Protein AF-A0A7Y0X9Z2-F1 (afdb_monomer)

pLDDT: mean 79.71, std 8.4, range [39.31, 91.44]

Organism: Vibrio parahaemolyticus (NCBI:txid670)

Foldseek 3Di:
DVVQVVVLVVCVVPDVVVVVLVVQCVDPVRNQAWEWEQELVRDIDTPGARDPPPDPDHHYDYHYDHVDDDDPVVVVVVVVVVVVVVVLVVLLVLLVVLVVLLVVLVVCLVVLVVCCVVVVNPSVVLNVLSVQLSVLSVVSNVVSVVLNVCCVPPVPVSVVQVVDPVNVVSNVVSVVSNVVSVVVD

Nearest PDB structures (foldseek):
  6h2f-assembly1_J  TM=5.489E-01  e=8.059E+00  Aeromonas hydrophila subsp. hydrophila AL09-71

Secondary structure (DSSP, 8-state):
-HHHHHHHHHHHHHS-HHHHHHHHHTSTTTTT-EEEEE-TT--EEEEE----SS-SS--EEEEE--SS---HHHHHHHHHHHHHHHHHHHHHHHHHHHHHHHHHHHHHHHHHHHHTTTTTTTTHHHHHHHHHHHHHHHHHHHHHHHHHHHTTT-HHHHHHHHH-HHHHHHHHHHHHHHHHHHHT-

Structure (mmCIF, N/CA/C/O backbone):
data_AF-A0A7Y0X9Z2-F1
#
_entry.id   AF-A0A7Y0X9Z2-F1
#
loop_
_atom_site.group_PDB
_atom_site.id
_atom_site.type_symbol
_atom_site.label_atom_id
_atom_site.label_alt_id
_atom_site.label_comp_id
_atom_site.label_asym_id
_atom_site.label_entity_id
_atom_site.label_seq_id
_atom_site.pdbx_PDB_ins_code
_atom_site.Cartn_x
_atom_site.Cartn_y
_atom_site.Cartn_z
_atom_site.occupancy
_atom_site.B_iso_or_equiv
_atom_site.auth_seq_id
_atom_site.auth_comp_id
_atom_site.auth_asym_id
_atom_site.auth_atom_id
_atom_site.pdbx_PDB_model_num
ATOM 1 N N . SER A 1 1 ? -1.759 -10.445 30.634 1.00 70.38 1 SER A N 1
ATOM 2 C CA . SER A 1 1 ? -1.448 -9.366 31.598 1.00 70.38 1 SER A CA 1
ATOM 3 C C . SER A 1 1 ? -2.719 -8.916 32.315 1.00 70.38 1 SER A C 1
ATOM 5 O O . SER A 1 1 ? -3.789 -9.003 31.724 1.00 70.38 1 SER A O 1
ATOM 7 N N . ILE A 1 2 ? -2.638 -8.438 33.566 1.00 78.81 2 ILE A N 1
ATOM 8 C CA . ILE A 1 2 ? -3.807 -7.942 34.333 1.00 78.81 2 ILE A CA 1
ATOM 9 C C . ILE A 1 2 ? -4.547 -6.836 33.559 1.00 78.81 2 ILE A C 1
ATOM 11 O O . ILE A 1 2 ? -5.774 -6.847 33.484 1.00 78.81 2 ILE A O 1
ATOM 15 N N . LYS A 1 3 ? -3.798 -5.951 32.888 1.00 79.00 3 LYS A N 1
ATOM 16 C CA . LYS A 1 3 ? -4.352 -4.880 32.044 1.00 79.00 3 LYS A CA 1
ATOM 17 C C . LYS A 1 3 ? -5.227 -5.406 30.902 1.00 79.00 3 LYS A C 1
ATOM 19 O O . LYS A 1 3 ? -6.283 -4.848 30.633 1.00 79.00 3 LYS A O 1
ATOM 24 N N . GLU A 1 4 ? -4.828 -6.504 30.261 1.00 79.38 4 GLU A N 1
ATOM 25 C CA . GLU A 1 4 ? -5.600 -7.106 29.165 1.00 79.38 4 GLU A CA 1
ATOM 26 C C . GLU A 1 4 ? -6.910 -7.721 29.663 1.00 79.38 4 GLU A C 1
ATOM 28 O O . GLU A 1 4 ? -7.930 -7.615 28.988 1.00 79.38 4 GLU A O 1
ATOM 33 N N . GLN A 1 5 ? -6.904 -8.336 30.852 1.00 81.88 5 GLN A N 1
ATOM 34 C CA . GLN A 1 5 ? -8.123 -8.883 31.454 1.00 81.88 5 GLN A CA 1
ATOM 35 C C . GLN A 1 5 ? -9.098 -7.772 31.854 1.00 81.88 5 GLN A C 1
ATOM 37 O O . GLN A 1 5 ? -10.286 -7.872 31.564 1.00 81.88 5 GLN A O 1
ATOM 42 N N . GLN A 1 6 ? -8.599 -6.683 32.446 1.00 84.56 6 GLN A N 1
ATOM 43 C CA . GLN A 1 6 ? -9.418 -5.514 32.781 1.00 84.56 6 GLN A CA 1
ATOM 44 C C . GLN A 1 6 ? -10.013 -4.856 31.530 1.00 84.56 6 GLN A C 1
ATOM 46 O O . GLN A 1 6 ? -11.205 -4.546 31.501 1.00 84.56 6 GLN A O 1
ATOM 51 N N . LEU A 1 7 ? -9.207 -4.694 30.477 1.00 84.12 7 LEU A N 1
ATOM 52 C CA . LEU A 1 7 ? -9.658 -4.138 29.204 1.00 84.12 7 LEU A CA 1
ATOM 53 C C . LEU A 1 7 ? -10.714 -5.032 28.541 1.00 84.12 7 LEU A C 1
ATOM 55 O O . LEU A 1 7 ? -11.733 -4.534 28.066 1.00 84.12 7 LEU A O 1
ATOM 59 N N . ARG A 1 8 ? -10.509 -6.353 28.553 1.00 83.62 8 ARG A N 1
ATOM 60 C CA . ARG A 1 8 ? -11.477 -7.315 28.022 1.00 83.62 8 ARG A CA 1
ATOM 61 C C . ARG A 1 8 ? -12.810 -7.251 28.766 1.00 83.62 8 ARG A C 1
ATOM 63 O O . ARG A 1 8 ? -13.843 -7.144 28.111 1.00 83.62 8 ARG A O 1
ATOM 70 N N . SER A 1 9 ? -12.791 -7.230 30.099 1.00 84.38 9 SER A N 1
ATOM 71 C CA . SER A 1 9 ? -14.010 -7.091 30.905 1.00 84.38 9 SER A CA 1
ATOM 72 C C . SER A 1 9 ? -14.746 -5.778 30.621 1.00 84.38 9 SER A C 1
ATOM 74 O O . SER A 1 9 ? -15.964 -5.791 30.461 1.00 84.38 9 SER A O 1
ATOM 76 N N . ARG A 1 10 ? -14.026 -4.652 30.477 1.00 86.25 10 ARG A N 1
ATOM 77 C CA . ARG A 1 10 ? -14.627 -3.360 30.088 1.00 86.25 10 ARG A CA 1
ATOM 78 C C . ARG A 1 10 ? -15.365 -3.473 28.752 1.00 86.25 10 ARG A C 1
ATOM 80 O O . ARG A 1 10 ? -16.485 -2.978 28.616 1.00 86.25 10 ARG A O 1
ATOM 87 N N . ILE A 1 11 ? -14.741 -4.106 27.761 1.00 85.44 11 ILE A N 1
ATOM 88 C CA . ILE A 1 11 ? -15.316 -4.249 26.419 1.00 85.44 11 ILE A CA 1
ATOM 89 C C . ILE A 1 11 ? -16.539 -5.161 26.452 1.00 85.44 11 ILE A C 1
ATOM 91 O O . ILE A 1 11 ? -17.557 -4.801 25.877 1.00 85.44 11 ILE A O 1
ATOM 95 N N . GLU A 1 12 ? -16.474 -6.294 27.150 1.00 84.38 12 GLU A N 1
ATOM 96 C CA . GLU A 1 12 ? -17.601 -7.228 27.288 1.00 84.38 12 GLU A CA 1
ATOM 97 C C . GLU A 1 12 ? -18.820 -6.590 27.979 1.00 84.38 12 GLU A C 1
ATOM 99 O O . GLU A 1 12 ? -19.955 -6.953 27.676 1.00 84.38 12 GLU A O 1
ATOM 104 N N . GLN A 1 13 ? -18.599 -5.609 28.861 1.00 83.69 13 GLN A N 1
ATOM 105 C CA . GLN A 1 13 ? -19.661 -4.840 29.520 1.00 83.69 13 GLN A CA 1
ATOM 106 C C . GLN A 1 13 ? -20.230 -3.711 28.652 1.00 83.69 13 GLN A C 1
ATOM 108 O O . GLN A 1 13 ? -21.410 -3.388 28.758 1.00 83.69 13 GLN A O 1
ATOM 113 N N . THR A 1 14 ? -19.400 -3.097 27.807 1.00 80.94 14 THR A N 1
ATOM 114 C CA . THR A 1 14 ? -19.789 -1.928 26.998 1.00 80.94 14 THR A CA 1
ATOM 115 C C . THR A 1 14 ? -20.355 -2.333 25.636 1.00 80.94 14 THR A C 1
ATOM 117 O O . THR A 1 14 ? -21.222 -1.661 25.084 1.00 80.94 14 THR A O 1
ATOM 120 N N . VAL A 1 15 ? -19.858 -3.435 25.073 1.00 81.81 15 VAL A N 1
ATOM 121 C CA . VAL A 1 15 ? -20.153 -3.892 23.716 1.00 81.81 15 VAL A CA 1
ATOM 122 C C . VAL A 1 15 ? -20.641 -5.332 23.767 1.00 81.81 15 VAL A C 1
ATOM 124 O O . VAL A 1 15 ? -19.972 -6.225 24.284 1.00 81.81 15 VAL A O 1
ATOM 127 N N . ASN A 1 16 ? -21.787 -5.594 23.141 1.00 86.06 16 ASN A N 1
ATOM 128 C CA . ASN A 1 16 ? -22.287 -6.953 22.993 1.00 86.06 16 ASN A CA 1
ATOM 129 C C . ASN A 1 16 ? -21.446 -7.717 21.956 1.00 86.06 16 ASN A C 1
ATOM 131 O O . ASN A 1 16 ? -21.753 -7.726 20.761 1.00 86.06 16 ASN A O 1
ATOM 135 N N . LEU A 1 17 ? -20.378 -8.376 22.420 1.00 85.75 17 LEU A N 1
ATOM 136 C CA . LEU A 1 17 ? -19.466 -9.136 21.560 1.00 85.75 17 LEU A CA 1
ATOM 137 C C . LEU A 1 17 ? -20.182 -10.228 20.758 1.00 85.75 17 LEU A C 1
ATOM 139 O O . LEU A 1 17 ? -19.821 -10.476 19.611 1.00 85.75 17 LEU A O 1
ATOM 143 N N . LYS A 1 18 ? -21.231 -10.851 21.313 1.00 87.19 18 LYS A N 1
ATOM 144 C CA . LYS A 1 18 ? -22.011 -11.869 20.592 1.00 87.19 18 LYS A CA 1
ATOM 145 C C . LYS A 1 18 ? -22.713 -11.267 19.379 1.00 87.19 18 LYS A C 1
ATOM 147 O O . LYS A 1 18 ? -22.671 -11.845 18.296 1.00 87.19 18 LYS A O 1
ATOM 152 N N . GLN A 1 19 ? -23.336 -10.103 19.547 1.00 88.56 19 GLN A N 1
ATOM 153 C CA . GLN A 1 19 ? -23.986 -9.395 18.448 1.00 88.56 19 GLN A CA 1
ATOM 154 C C . GLN A 1 19 ? -22.963 -8.887 17.428 1.00 88.56 19 GLN A C 1
ATOM 156 O O . GLN A 1 19 ? -23.182 -9.039 16.229 1.00 88.56 19 GLN A O 1
ATOM 161 N N . LEU A 1 20 ? -21.826 -8.361 17.889 1.00 86.50 20 LEU A N 1
ATOM 162 C CA . LEU A 1 20 ? -20.730 -7.929 17.023 1.00 86.50 20 LEU A CA 1
ATOM 163 C C . LEU A 1 20 ? -20.225 -9.081 16.141 1.00 86.50 20 LEU A C 1
ATOM 165 O O . LEU A 1 20 ? -20.163 -8.944 14.922 1.00 86.50 20 LEU A O 1
ATOM 169 N N . PHE A 1 21 ? -19.928 -10.237 16.738 1.00 89.38 21 PHE A N 1
ATOM 170 C CA . PHE A 1 21 ? -19.475 -11.414 15.997 1.00 89.38 21 PHE A CA 1
ATOM 171 C C . PHE A 1 21 ? -20.552 -11.952 15.060 1.00 89.38 21 PHE A C 1
ATOM 173 O O . PHE A 1 21 ? -20.231 -12.327 13.941 1.00 89.38 21 PHE A O 1
ATOM 180 N N . LYS A 1 22 ? -21.830 -11.900 15.451 1.00 89.38 22 LYS A N 1
ATOM 181 C CA . LYS A 1 22 ? -22.942 -12.267 14.567 1.00 89.38 22 LYS A CA 1
ATOM 182 C C . LYS A 1 22 ? -23.018 -11.368 13.330 1.00 89.38 22 LYS A C 1
ATOM 184 O O . LYS A 1 22 ? -23.248 -11.864 12.234 1.00 89.38 22 LYS A O 1
ATOM 189 N N . VAL A 1 23 ? -22.812 -10.058 13.482 1.00 87.81 23 VAL A N 1
ATOM 190 C CA . VAL A 1 23 ? -22.792 -9.115 12.349 1.00 87.81 23 VAL A CA 1
ATOM 191 C C . VAL A 1 23 ? -21.568 -9.346 11.458 1.00 87.81 23 VAL A C 1
ATOM 193 O O . VAL A 1 23 ? -21.685 -9.275 10.235 1.00 87.81 23 VAL A O 1
ATOM 196 N N . ILE A 1 24 ? -20.413 -9.662 12.042 1.00 86.25 24 ILE A N 1
ATOM 197 C CA . ILE A 1 24 ? -19.200 -10.022 11.293 1.00 86.25 24 ILE A CA 1
ATOM 198 C C . ILE A 1 24 ? -19.409 -11.327 10.511 1.00 86.25 24 ILE A C 1
ATOM 200 O O . ILE A 1 24 ? -19.117 -11.380 9.320 1.00 86.25 24 ILE A O 1
ATOM 204 N N . ASP A 1 25 ? -19.981 -12.350 11.143 1.00 87.50 25 ASP A N 1
ATOM 205 C CA . ASP A 1 25 ? -20.205 -13.659 10.524 1.00 87.50 25 ASP A CA 1
ATOM 206 C C . ASP A 1 25 ? -21.392 -13.666 9.546 1.00 87.50 25 ASP A C 1
ATOM 208 O O . ASP A 1 25 ? -21.498 -14.562 8.713 1.00 87.50 25 ASP A O 1
ATOM 212 N N . SER A 1 26 ? -22.267 -12.652 9.592 1.00 87.81 26 SER A N 1
ATOM 213 C CA . SER A 1 26 ? -23.378 -12.512 8.636 1.00 87.81 26 SER A CA 1
ATOM 214 C C . SER A 1 26 ? -22.925 -12.222 7.203 1.00 87.81 26 SER A C 1
ATOM 216 O O . SER A 1 26 ? -23.696 -12.415 6.265 1.00 87.81 26 SER A O 1
ATOM 218 N N . ARG A 1 27 ? -21.682 -11.760 7.021 1.00 85.25 27 ARG A N 1
ATOM 219 C CA . ARG A 1 27 ? -21.108 -11.466 5.708 1.00 85.25 27 ARG A CA 1
ATOM 220 C C . ARG A 1 27 ? -20.146 -12.587 5.299 1.00 85.25 27 ARG A C 1
ATOM 222 O O . ARG A 1 27 ? -19.216 -12.869 6.056 1.00 85.25 27 ARG A O 1
ATOM 229 N N . PRO A 1 28 ? -20.289 -13.174 4.096 1.00 80.75 28 PRO A N 1
ATOM 230 C CA . PRO A 1 28 ? -19.400 -14.240 3.625 1.00 80.75 28 PRO A CA 1
ATOM 231 C C . PRO A 1 28 ? -17.920 -13.837 3.623 1.00 80.75 28 PRO A C 1
ATOM 233 O O . PRO A 1 28 ? -17.054 -14.646 3.937 1.00 80.75 28 PRO A O 1
ATOM 236 N N . GLU A 1 29 ? -17.634 -12.569 3.319 1.00 81.69 29 GLU A N 1
ATOM 237 C CA . GLU A 1 29 ? -16.274 -12.030 3.203 1.00 81.69 29 GLU A CA 1
ATOM 238 C C . GLU A 1 29 ? -15.544 -11.895 4.544 1.00 81.69 29 GLU A C 1
ATOM 240 O O . GLU A 1 29 ? -14.314 -11.931 4.580 1.00 81.69 29 GLU A O 1
ATOM 245 N N . THR A 1 30 ? -16.290 -11.751 5.643 1.00 83.25 30 THR A N 1
ATOM 246 C CA . THR A 1 30 ? -15.746 -11.545 6.994 1.00 83.25 30 THR A CA 1
ATOM 247 C C . THR A 1 30 ? -16.061 -12.686 7.957 1.00 83.25 30 THR A C 1
ATOM 249 O O . THR A 1 30 ? -15.666 -12.638 9.122 1.00 83.25 30 THR A O 1
ATOM 252 N N . SER A 1 31 ? -16.740 -13.726 7.477 1.00 85.38 31 SER A N 1
ATOM 253 C CA . SER A 1 31 ? -17.087 -14.903 8.266 1.00 85.38 31 SER A CA 1
ATOM 254 C C . SER A 1 31 ? -15.843 -15.623 8.778 1.00 85.38 31 SER A C 1
ATOM 256 O O . SER A 1 31 ? -14.912 -15.920 8.026 1.00 85.38 31 SER A O 1
ATOM 258 N N . GLY A 1 32 ? -15.813 -15.876 10.088 1.00 83.69 32 GLY A N 1
ATOM 259 C CA . GLY A 1 32 ? -14.679 -16.522 10.747 1.00 83.69 32 GLY A CA 1
ATOM 260 C C . GLY A 1 32 ? -13.474 -15.607 10.977 1.00 83.69 32 GLY A C 1
ATOM 261 O O . GLY A 1 32 ? -12.445 -16.085 11.455 1.00 83.69 32 GLY A O 1
ATOM 262 N N . ALA A 1 33 ? -13.577 -14.303 10.696 1.00 88.69 33 ALA A N 1
ATOM 263 C CA . ALA A 1 33 ? -12.474 -13.377 10.912 1.00 88.69 33 ALA A CA 1
ATOM 264 C C . ALA A 1 33 ? -12.015 -13.328 12.375 1.00 88.69 33 ALA A C 1
ATOM 266 O O . ALA A 1 33 ? -12.813 -13.330 13.318 1.00 88.69 33 ALA A O 1
ATOM 267 N N . GLY A 1 34 ? -10.697 -13.245 12.556 1.00 89.88 34 GLY A N 1
ATOM 268 C CA . GLY A 1 34 ? -10.121 -12.826 13.822 1.00 89.88 34 GLY A CA 1
ATOM 269 C C . GLY A 1 34 ? -10.543 -11.391 14.117 1.00 89.88 34 GLY A C 1
ATOM 270 O O . GLY A 1 34 ? -10.703 -10.582 13.207 1.00 89.88 34 GLY A O 1
ATOM 271 N N . VAL A 1 35 ? -10.734 -11.059 15.385 1.00 90.88 35 VAL A N 1
ATOM 272 C CA . VAL A 1 35 ? -11.084 -9.703 15.807 1.00 90.88 35 VAL A CA 1
ATOM 273 C C . VAL A 1 35 ? -10.031 -9.231 16.789 1.00 90.88 35 VAL A C 1
ATOM 275 O O . VAL A 1 35 ? -9.822 -9.847 17.838 1.00 90.88 35 VAL A O 1
ATOM 278 N N . ILE A 1 36 ? -9.357 -8.146 16.428 1.00 91.44 36 ILE A N 1
ATOM 279 C CA . ILE A 1 36 ? -8.306 -7.508 17.213 1.00 91.44 36 ILE A CA 1
ATOM 280 C C . ILE A 1 36 ? -8.822 -6.139 17.637 1.00 91.44 36 ILE A C 1
ATOM 282 O O . ILE A 1 36 ? -9.346 -5.391 16.816 1.00 91.44 36 ILE A O 1
ATOM 286 N N . TYR A 1 37 ? -8.675 -5.817 18.916 1.00 88.44 37 TYR A N 1
ATOM 287 C CA . TYR A 1 37 ? -9.026 -4.523 19.477 1.00 88.44 37 TYR A CA 1
ATOM 288 C C . TYR A 1 37 ? -7.763 -3.783 19.903 1.00 88.44 37 TYR A C 1
ATOM 290 O O . TYR A 1 37 ? -6.906 -4.352 20.578 1.00 88.44 37 TYR A O 1
ATOM 298 N N . ILE A 1 38 ? -7.663 -2.519 19.507 1.00 88.19 38 ILE A N 1
ATOM 299 C CA . ILE A 1 38 ? -6.595 -1.602 19.892 1.00 88.19 38 ILE A CA 1
ATOM 300 C C . ILE A 1 38 ? -7.244 -0.497 20.718 1.00 88.19 38 ILE A C 1
ATOM 302 O O . ILE A 1 38 ? -7.987 0.330 20.182 1.00 88.19 38 ILE A O 1
ATOM 306 N N . ALA A 1 39 ? -6.976 -0.504 22.019 1.00 83.62 39 ALA A N 1
ATOM 307 C CA . ALA A 1 39 ? -7.456 0.521 22.934 1.00 83.62 39 ALA A CA 1
ATOM 308 C C . ALA A 1 39 ? -6.777 1.874 22.676 1.00 83.62 39 ALA A C 1
ATOM 310 O O . ALA A 1 39 ? -5.732 1.956 22.025 1.00 83.62 39 ALA A O 1
ATOM 311 N N . GLY A 1 40 ? -7.367 2.949 23.204 1.00 77.62 40 GLY A N 1
ATOM 312 C CA . GLY A 1 40 ? -6.834 4.309 23.046 1.00 77.62 40 GLY A CA 1
ATOM 313 C C . GLY A 1 40 ? -5.426 4.499 23.632 1.00 77.62 40 GLY A C 1
ATOM 314 O O . GLY A 1 40 ? -4.680 5.356 23.173 1.00 77.62 40 GLY A O 1
ATOM 315 N N . ASP A 1 41 ? -5.026 3.659 24.588 1.00 78.31 41 ASP A N 1
ATOM 316 C CA . ASP A 1 41 ? -3.670 3.596 25.152 1.00 78.31 41 ASP A CA 1
ATOM 317 C C . ASP A 1 41 ? -2.707 2.720 24.322 1.00 78.31 41 ASP A C 1
ATOM 319 O O . ASP A 1 41 ? -1.597 2.426 24.757 1.00 78.31 41 ASP A O 1
ATOM 323 N N . SER A 1 42 ? -3.120 2.308 23.119 1.00 77.75 42 SER A N 1
ATOM 324 C CA . SER A 1 42 ? -2.411 1.382 22.227 1.00 77.75 42 SER A CA 1
ATOM 325 C C . SER A 1 42 ? -2.240 -0.039 22.774 1.00 77.75 42 SER A C 1
ATOM 327 O O . SER A 1 42 ? -1.468 -0.818 22.214 1.00 77.75 42 SER A O 1
ATOM 329 N N . THR A 1 43 ? -2.982 -0.427 23.817 1.00 84.06 43 THR A N 1
ATOM 330 C CA . THR A 1 43 ? -3.032 -1.827 24.252 1.00 84.06 43 THR A CA 1
ATOM 331 C C . THR A 1 43 ? -3.769 -2.665 23.204 1.00 84.06 43 THR A C 1
ATOM 333 O O . THR A 1 43 ? -4.925 -2.397 22.871 1.00 84.06 43 THR A O 1
ATOM 336 N N . ILE A 1 44 ? -3.098 -3.694 22.683 1.00 85.62 44 ILE A N 1
ATOM 337 C CA . ILE A 1 44 ? -3.629 -4.598 21.656 1.00 85.62 44 ILE A CA 1
ATOM 338 C C . ILE A 1 44 ? -4.115 -5.879 22.326 1.00 85.62 44 ILE A C 1
ATOM 340 O O . ILE A 1 44 ? -3.347 -6.542 23.016 1.00 85.62 44 ILE A O 1
ATOM 344 N N . ILE A 1 45 ? -5.366 -6.264 22.078 1.00 90.19 45 ILE A N 1
ATOM 345 C CA . ILE A 1 45 ? -5.917 -7.546 22.524 1.00 90.19 45 ILE A CA 1
ATOM 346 C C . ILE A 1 45 ? -6.636 -8.262 21.380 1.00 90.19 45 ILE A C 1
ATOM 348 O O . ILE A 1 45 ? -7.304 -7.646 20.551 1.00 90.19 45 ILE A O 1
ATOM 352 N N . SER A 1 46 ? -6.543 -9.591 21.339 1.00 88.12 46 SER A N 1
ATOM 353 C CA . SER A 1 46 ? -7.353 -10.405 20.427 1.00 88.12 46 SER A CA 1
ATOM 354 C C . SER A 1 46 ? -8.661 -10.794 21.118 1.00 88.12 46 SER A C 1
ATOM 356 O O . SER A 1 46 ? -8.661 -11.558 22.083 1.00 88.12 46 SER A O 1
ATOM 358 N N . LEU A 1 47 ? -9.782 -10.261 20.626 1.00 87.62 47 LEU A N 1
ATOM 359 C CA . LEU A 1 47 ? -11.124 -10.595 21.115 1.00 87.62 47 LEU A CA 1
ATOM 360 C C . LEU A 1 47 ? -11.566 -11.976 20.622 1.00 87.62 47 LEU A C 1
ATOM 362 O O . LEU A 1 47 ? -12.218 -12.728 21.347 1.00 87.62 47 LEU A O 1
ATOM 366 N N . ARG A 1 48 ? -11.184 -12.318 19.389 1.00 88.62 48 ARG A N 1
ATOM 367 C CA . ARG A 1 48 ? -11.461 -13.606 18.752 1.00 88.62 48 ARG A CA 1
ATOM 368 C C . ARG A 1 48 ? -10.294 -13.975 17.843 1.00 88.62 48 ARG A C 1
ATOM 370 O O . ARG A 1 48 ? -9.842 -13.149 17.054 1.00 88.62 48 ARG A O 1
ATOM 377 N N . LYS A 1 49 ? -9.825 -15.220 17.927 1.00 86.81 49 LYS A N 1
ATOM 378 C CA . LYS A 1 49 ? -8.871 -15.769 16.954 1.00 86.81 49 LYS A CA 1
ATOM 379 C C . LYS A 1 49 ? -9.604 -16.145 15.667 1.00 86.81 49 LYS A C 1
ATOM 381 O O . LYS A 1 49 ? -10.777 -16.511 15.716 1.00 86.81 49 LYS A O 1
ATOM 386 N N . PHE A 1 50 ? -8.904 -16.063 14.539 1.00 85.94 50 PHE A N 1
ATOM 387 C CA . PHE A 1 50 ? -9.430 -16.509 13.252 1.00 85.94 50 PHE A CA 1
ATOM 388 C C . PHE A 1 50 ? -9.923 -17.960 13.344 1.00 85.94 50 PHE A C 1
ATOM 390 O O . PHE A 1 50 ? -9.239 -18.814 13.911 1.00 85.94 50 PHE A O 1
ATOM 397 N N . ASN A 1 51 ? -11.111 -18.213 12.801 1.00 81.81 51 ASN A N 1
ATOM 398 C CA . ASN A 1 51 ? -11.680 -19.544 12.672 1.00 81.81 51 ASN A CA 1
ATOM 399 C C . ASN A 1 51 ? -11.767 -19.892 11.184 1.00 81.81 51 ASN A C 1
ATOM 401 O O . ASN A 1 51 ? -12.463 -19.220 10.421 1.00 81.81 51 ASN A O 1
ATOM 405 N N . SER A 1 52 ? -11.045 -20.937 10.785 1.00 67.62 52 SER A N 1
ATOM 406 C CA . SER A 1 52 ? -11.036 -21.428 9.410 1.00 67.62 52 SER A CA 1
ATOM 407 C C . SER A 1 52 ? -12.316 -22.211 9.133 1.00 67.62 52 SER A C 1
ATOM 409 O O . SER A 1 52 ? -12.333 -23.437 9.180 1.00 67.62 52 SER A O 1
ATOM 411 N N . SER A 1 53 ? -13.412 -21.498 8.884 1.00 64.81 53 SER A N 1
ATOM 412 C CA . SER A 1 53 ? -14.667 -22.144 8.497 1.00 64.81 53 SER A CA 1
ATOM 413 C C . SER A 1 53 ? -14.631 -22.558 7.021 1.00 64.81 53 SER A C 1
ATOM 415 O O . SER A 1 53 ? -14.994 -23.680 6.694 1.00 64.81 53 SER A O 1
ATOM 417 N N . CYS A 1 54 ? -14.154 -21.668 6.136 1.00 69.62 54 CYS A N 1
ATOM 418 C CA . CYS A 1 54 ? -14.111 -21.891 4.680 1.00 69.62 54 CYS A CA 1
ATOM 419 C C . CYS A 1 54 ? -12.910 -21.219 3.978 1.00 69.62 54 CYS A C 1
ATOM 421 O O . CYS A 1 54 ? -12.881 -21.151 2.750 1.00 69.62 54 CYS A O 1
ATOM 423 N N . ARG A 1 55 ? -11.951 -20.643 4.720 1.00 68.06 55 ARG A N 1
ATOM 424 C CA . ARG A 1 55 ? -10.923 -19.751 4.156 1.00 68.06 55 ARG A CA 1
ATOM 425 C C . ARG A 1 55 ? -9.528 -20.232 4.524 1.00 68.06 55 ARG A C 1
ATOM 427 O O . ARG A 1 55 ? -9.199 -20.335 5.698 1.00 68.06 55 ARG A O 1
ATOM 434 N N . VAL A 1 56 ? -8.702 -20.473 3.507 1.00 75.44 56 VAL A N 1
ATOM 435 C CA . VAL A 1 56 ? -7.297 -20.878 3.686 1.00 75.44 56 VAL A CA 1
ATOM 436 C C . VAL A 1 56 ? -6.464 -19.713 4.231 1.00 75.44 56 VAL A C 1
ATOM 438 O O . VAL A 1 56 ? -5.615 -19.900 5.099 1.00 75.44 56 VAL A O 1
ATOM 441 N N . ASN A 1 57 ? -6.744 -18.491 3.767 1.00 79.50 57 ASN A N 1
ATOM 442 C CA . ASN A 1 57 ? -6.021 -17.295 4.187 1.00 79.50 57 ASN A CA 1
ATOM 443 C C . ASN A 1 57 ? -6.700 -16.640 5.400 1.00 79.50 57 ASN A C 1
ATOM 445 O O . ASN A 1 57 ? -7.861 -16.220 5.278 1.00 79.50 57 ASN A O 1
ATOM 449 N N . PRO A 1 58 ? -5.985 -16.483 6.530 1.00 82.06 58 PRO A N 1
ATOM 450 C CA . PRO A 1 58 ? -6.534 -15.863 7.726 1.00 82.06 58 PRO A CA 1
ATOM 451 C C . PRO A 1 58 ? -6.865 -14.392 7.471 1.00 82.06 58 PRO A C 1
ATOM 453 O O . PRO A 1 58 ? -6.094 -13.662 6.850 1.00 82.06 58 PRO A O 1
ATOM 456 N N . ILE A 1 59 ? -8.017 -13.959 7.978 1.00 86.69 59 ILE A N 1
ATOM 457 C CA . ILE A 1 59 ? -8.448 -12.557 7.960 1.00 86.69 59 ILE A CA 1
ATOM 458 C C . ILE A 1 59 ? -8.647 -12.055 9.379 1.00 86.69 59 ILE A C 1
ATOM 460 O O . ILE A 1 59 ? -9.148 -12.787 10.234 1.00 86.69 59 ILE A O 1
ATOM 464 N N . SER A 1 60 ? -8.276 -10.797 9.605 1.00 88.75 60 SER A N 1
ATOM 465 C CA . SER A 1 60 ? -8.403 -10.132 10.897 1.00 88.75 60 SER A CA 1
ATOM 466 C C . SER A 1 60 ? -9.036 -8.759 10.722 1.00 88.75 60 SER A C 1
ATOM 468 O O . SER A 1 60 ? -8.566 -7.947 9.929 1.00 88.75 60 SER A O 1
ATOM 470 N N . ILE A 1 61 ? -10.088 -8.495 11.489 1.00 88.75 61 ILE A N 1
ATOM 471 C CA . ILE A 1 61 ? -10.729 -7.190 11.608 1.00 88.75 61 ILE A CA 1
ATOM 472 C C . ILE A 1 61 ? -10.085 -6.454 12.777 1.00 88.75 61 ILE A C 1
ATOM 474 O O . ILE A 1 61 ? -10.018 -6.982 13.889 1.00 88.75 61 ILE A O 1
ATOM 478 N N . ILE A 1 62 ? -9.631 -5.228 12.521 1.00 89.06 62 ILE A N 1
ATOM 479 C CA . ILE A 1 62 ? -9.008 -4.365 13.524 1.00 89.06 62 ILE A CA 1
ATOM 480 C C . ILE A 1 62 ? -10.017 -3.299 13.951 1.00 89.06 62 ILE A C 1
ATOM 482 O O . ILE A 1 62 ? -10.456 -2.481 13.146 1.00 89.06 62 ILE A O 1
ATOM 486 N N . LEU A 1 63 ? -10.363 -3.305 15.234 1.00 87.44 63 LEU A N 1
ATOM 487 C CA . LEU A 1 63 ? -11.193 -2.303 15.894 1.00 87.44 63 LEU A CA 1
ATOM 488 C C . LEU A 1 63 ? -10.265 -1.375 16.675 1.00 87.44 63 LEU A C 1
ATOM 490 O O . LEU A 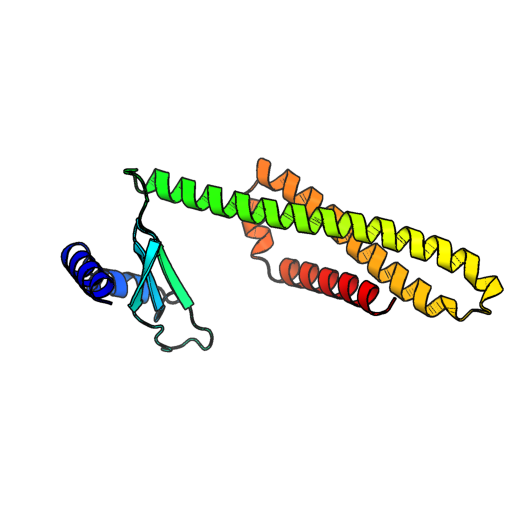1 63 ? -9.644 -1.801 17.645 1.00 87.44 63 LEU A O 1
ATOM 494 N N . LYS A 1 64 ? -10.142 -0.120 16.245 1.00 86.19 64 LYS A N 1
ATOM 495 C CA . LYS A 1 64 ? -9.288 0.872 16.905 1.00 86.19 64 LYS A CA 1
ATOM 496 C C . LYS A 1 64 ? -10.149 1.898 17.631 1.00 86.19 64 LYS A C 1
ATOM 498 O O . LYS A 1 64 ? -11.069 2.455 17.038 1.00 86.19 64 LYS A O 1
ATOM 503 N N . GLU A 1 65 ? -9.853 2.145 18.900 1.00 82.31 65 GLU A N 1
ATOM 504 C CA . GLU A 1 65 ? -10.507 3.194 19.683 1.00 82.31 65 GLU A CA 1
ATOM 505 C C . GLU A 1 65 ? -9.891 4.569 19.343 1.00 82.31 65 GLU A C 1
ATOM 507 O O . GLU A 1 65 ? -8.676 4.677 19.120 1.00 82.31 65 GLU A O 1
ATOM 512 N N . PRO A 1 66 ? -10.694 5.645 19.260 1.00 78.44 66 PRO A N 1
ATOM 513 C CA . PRO A 1 66 ? -10.167 6.993 19.099 1.00 78.44 66 PRO A CA 1
ATOM 514 C C . PRO A 1 66 ? -9.385 7.436 20.343 1.00 78.44 66 PRO A C 1
ATOM 516 O O . PRO A 1 66 ? -9.819 7.248 21.474 1.00 78.44 66 PRO A O 1
ATOM 519 N N . THR A 1 67 ? -8.237 8.082 20.130 1.00 73.94 67 THR A N 1
ATOM 520 C CA . THR A 1 67 ? -7.378 8.629 21.198 1.00 73.94 67 THR A CA 1
ATOM 521 C C . THR A 1 67 ? -7.868 9.974 21.742 1.00 73.94 67 THR A C 1
ATOM 523 O O . THR A 1 67 ? -7.309 10.510 22.694 1.00 73.94 67 THR A O 1
ATOM 526 N N . SER A 1 68 ? -8.897 10.559 21.130 1.00 75.38 68 SER A N 1
ATOM 527 C CA . SER A 1 68 ? -9.497 11.830 21.542 1.00 75.38 68 SER A CA 1
ATOM 528 C C . SER A 1 68 ? -11.012 11.763 21.351 1.00 75.38 68 SER A C 1
ATOM 530 O O . SER A 1 68 ? -11.459 11.094 20.416 1.00 75.38 68 SER A O 1
ATOM 532 N N . PRO A 1 69 ? -11.811 12.440 22.196 1.00 74.44 69 PRO A N 1
ATOM 533 C CA . PRO A 1 69 ? -13.265 12.420 22.088 1.00 74.44 69 PRO A CA 1
ATOM 534 C C . PRO A 1 69 ? -13.693 13.053 20.761 1.00 74.44 69 PRO A C 1
ATOM 536 O O . PRO A 1 69 ? -13.567 14.258 20.556 1.00 74.44 69 PRO A O 1
ATOM 539 N N . MET A 1 70 ? -14.166 12.225 19.835 1.00 80.56 70 MET A N 1
ATOM 540 C CA . MET A 1 70 ? -14.641 12.652 18.523 1.00 80.56 70 MET A CA 1
ATOM 541 C C . MET A 1 70 ? -15.788 11.758 18.056 1.00 80.56 70 MET A C 1
ATOM 543 O O . MET A 1 70 ? -15.909 10.614 18.493 1.00 80.56 70 MET A O 1
ATOM 547 N N . SER A 1 71 ? -16.628 12.284 17.163 1.00 83.25 71 SER A N 1
ATOM 548 C CA . SER A 1 71 ? -17.712 11.511 16.549 1.00 83.25 71 SER A CA 1
ATOM 549 C C . SER A 1 71 ? -17.166 10.365 15.689 1.00 83.25 71 SER A C 1
ATOM 551 O O . SER A 1 71 ? -16.077 10.476 15.115 1.00 83.25 71 SER A O 1
ATOM 553 N N . ALA A 1 72 ? -17.944 9.286 15.568 1.00 77.69 72 ALA A N 1
ATOM 554 C CA . ALA A 1 72 ? -17.604 8.114 14.766 1.00 77.69 72 ALA A CA 1
ATOM 555 C C . ALA A 1 72 ? -17.309 8.480 13.300 1.00 77.69 72 ALA A C 1
ATOM 557 O O . ALA A 1 72 ? -16.307 8.020 12.756 1.00 77.69 72 ALA A O 1
ATOM 558 N N . ASP A 1 73 ? -18.103 9.367 12.692 1.00 81.88 73 ASP A N 1
ATOM 559 C CA . ASP A 1 73 ? -17.891 9.841 11.317 1.00 81.88 73 ASP A CA 1
ATOM 560 C C . ASP A 1 73 ? -16.570 10.598 11.154 1.00 81.88 73 ASP A C 1
ATOM 562 O O . ASP A 1 73 ? -15.795 10.343 10.228 1.00 81.88 73 ASP A O 1
ATOM 566 N N . SER A 1 74 ? -16.269 11.503 12.088 1.00 80.69 74 SER A N 1
ATOM 567 C CA . SER A 1 74 ? -15.020 12.270 12.079 1.00 80.69 74 SER A CA 1
ATOM 568 C C . SER A 1 74 ? -13.807 11.360 12.261 1.00 80.69 74 SER A C 1
ATOM 570 O O . SER A 1 74 ? -12.780 11.561 11.609 1.00 80.69 74 SER A O 1
ATOM 572 N N . TYR A 1 75 ? -13.927 10.332 13.104 1.00 82.06 75 TYR A N 1
ATOM 573 C CA . TYR A 1 75 ? -12.874 9.343 13.299 1.00 82.06 75 TYR A CA 1
ATOM 574 C C . TYR A 1 75 ? -12.677 8.461 12.066 1.00 82.06 75 TYR A C 1
ATOM 576 O O . TYR A 1 75 ? -11.543 8.286 11.627 1.00 82.06 75 TYR A O 1
ATOM 584 N N . ALA A 1 76 ? -13.760 7.971 11.457 1.00 80.56 76 ALA A N 1
ATOM 585 C CA . ALA A 1 76 ? -13.706 7.190 10.225 1.00 80.56 76 ALA A CA 1
ATOM 586 C C . ALA A 1 76 ? -13.054 7.988 9.086 1.00 80.56 76 ALA A C 1
ATOM 588 O O . ALA A 1 76 ? -12.177 7.477 8.386 1.00 80.56 76 ALA A O 1
ATOM 589 N N . LYS A 1 77 ? -13.404 9.274 8.951 1.00 82.06 77 LYS A N 1
ATOM 590 C CA . LYS A 1 77 ? -12.796 10.173 7.965 1.00 82.06 77 LYS A CA 1
ATOM 591 C C . LYS A 1 77 ? -11.311 10.409 8.245 1.00 82.06 77 LYS A C 1
ATOM 593 O O . LYS A 1 77 ? -10.507 10.364 7.318 1.00 82.06 77 LYS A O 1
ATOM 598 N N . LYS A 1 78 ? -10.928 10.598 9.512 1.00 81.69 78 LYS A N 1
ATOM 599 C CA . LYS A 1 78 ? -9.523 10.776 9.910 1.00 81.69 78 LYS A CA 1
ATOM 600 C C . LYS A 1 78 ? -8.693 9.509 9.704 1.00 81.69 78 LYS A C 1
ATOM 602 O O . LYS A 1 78 ? -7.560 9.603 9.246 1.00 81.69 78 LYS A O 1
ATOM 607 N N . LEU A 1 79 ? -9.256 8.333 9.982 1.00 80.19 79 LEU A N 1
ATOM 608 C CA . LEU A 1 79 ? -8.628 7.046 9.686 1.00 80.19 79 LEU A CA 1
ATOM 609 C C . LEU A 1 79 ? -8.432 6.851 8.179 1.00 80.19 79 LEU A C 1
ATOM 611 O O . LEU A 1 79 ? -7.333 6.490 7.764 1.00 80.19 79 LEU A O 1
ATOM 615 N N . LYS A 1 80 ? -9.460 7.136 7.363 1.00 81.69 80 LYS A N 1
ATOM 616 C CA . LYS A 1 80 ? -9.363 7.062 5.895 1.00 81.69 80 LYS A CA 1
ATOM 617 C C . LYS A 1 80 ? -8.301 8.034 5.366 1.00 81.69 80 LYS A C 1
ATOM 619 O O . LYS A 1 80 ? -7.476 7.628 4.557 1.00 81.69 80 LYS A O 1
ATOM 624 N N . SER A 1 81 ? -8.278 9.274 5.863 1.00 80.31 81 SER A N 1
ATOM 625 C CA . SER A 1 81 ? -7.276 10.286 5.494 1.00 80.31 81 SER A CA 1
ATOM 626 C C . SER A 1 81 ? -5.861 9.845 5.855 1.00 80.31 81 SER A C 1
ATOM 628 O O . SER A 1 81 ? -5.004 9.797 4.987 1.00 80.31 81 SER A O 1
ATOM 630 N N . SER A 1 82 ? -5.629 9.438 7.105 1.00 77.25 82 SER A N 1
ATOM 631 C CA . SER A 1 82 ? -4.299 9.029 7.568 1.00 77.25 82 SER A CA 1
ATOM 632 C C . SER A 1 82 ? -3.775 7.797 6.823 1.00 77.25 82 SER A C 1
ATOM 634 O O . SER A 1 82 ? -2.585 7.720 6.522 1.00 77.25 82 SER A O 1
ATOM 636 N N . ASN A 1 83 ? -4.651 6.841 6.490 1.00 81.00 83 ASN A N 1
ATOM 637 C CA . ASN A 1 83 ? -4.272 5.688 5.678 1.00 81.00 83 ASN A CA 1
ATOM 638 C C . ASN A 1 83 ? -3.892 6.104 4.247 1.00 81.00 83 ASN A C 1
ATOM 640 O O . ASN A 1 83 ? -2.858 5.660 3.751 1.00 81.00 83 ASN A O 1
ATOM 644 N N . ARG A 1 84 ? -4.671 7.000 3.624 1.00 79.56 84 ARG A N 1
ATOM 645 C CA . ARG A 1 84 ? -4.356 7.561 2.302 1.00 79.56 84 ARG A CA 1
ATOM 646 C C . ARG A 1 84 ? -3.057 8.350 2.300 1.00 79.56 84 ARG A C 1
ATOM 648 O O . ARG A 1 84 ? -2.243 8.126 1.421 1.00 79.56 84 ARG A O 1
ATOM 655 N N . GLU A 1 85 ? -2.819 9.201 3.294 1.00 79.81 85 GLU A N 1
ATOM 656 C CA . GLU A 1 85 ? -1.564 9.952 3.420 1.00 79.81 85 GLU A CA 1
ATOM 657 C C . GLU A 1 85 ? -0.357 9.014 3.522 1.00 79.81 85 GLU A C 1
ATOM 659 O O . GLU A 1 85 ? 0.648 9.223 2.847 1.00 79.81 85 GLU A O 1
ATOM 664 N N . SER A 1 86 ? -0.465 7.937 4.306 1.00 78.62 86 SER A N 1
ATOM 665 C CA . SER A 1 86 ? 0.595 6.928 4.390 1.00 78.62 86 SER A CA 1
ATOM 666 C C . SER A 1 86 ? 0.800 6.191 3.066 1.00 78.62 86 SER A C 1
ATOM 668 O O . SER A 1 86 ? 1.943 5.962 2.679 1.00 78.62 86 SER A O 1
ATOM 670 N N . LYS A 1 87 ? -0.284 5.812 2.376 1.00 80.75 87 LYS A N 1
ATOM 671 C CA . LYS A 1 87 ? -0.223 5.146 1.068 1.00 80.75 87 LYS A CA 1
ATOM 672 C C . LYS A 1 87 ? 0.419 6.066 0.029 1.00 80.75 87 LYS A C 1
ATOM 674 O O . LYS A 1 87 ? 1.363 5.656 -0.633 1.00 80.75 87 LYS A O 1
ATOM 679 N N . LEU A 1 88 ? -0.016 7.323 -0.032 1.00 80.44 88 LEU A N 1
ATOM 680 C CA . LEU A 1 88 ? 0.535 8.357 -0.904 1.00 80.44 88 LEU A CA 1
ATOM 681 C C . LEU A 1 88 ? 2.020 8.600 -0.619 1.00 80.44 88 LEU A C 1
ATOM 683 O O . LEU A 1 88 ? 2.804 8.700 -1.554 1.00 80.44 88 LEU A O 1
ATOM 687 N N . ALA A 1 89 ? 2.433 8.638 0.652 1.00 79.69 89 ALA A N 1
ATOM 688 C CA . ALA A 1 89 ? 3.842 8.765 1.017 1.00 79.69 89 ALA A CA 1
ATOM 689 C C . ALA A 1 89 ? 4.674 7.574 0.515 1.00 79.69 89 ALA A C 1
ATOM 691 O O . ALA A 1 89 ? 5.745 7.767 -0.059 1.00 79.69 89 ALA A O 1
ATOM 692 N N . SER A 1 90 ? 4.181 6.343 0.683 1.00 78.25 90 SER A N 1
ATOM 693 C CA . SER A 1 90 ? 4.842 5.149 0.144 1.00 78.25 90 SER A CA 1
ATOM 694 C C . SER A 1 90 ? 4.883 5.141 -1.387 1.00 78.25 90 SER A C 1
ATOM 696 O O . SER A 1 90 ? 5.912 4.785 -1.958 1.00 78.25 90 SER A O 1
ATOM 698 N N . GLU A 1 91 ? 3.811 5.572 -2.053 1.00 77.81 91 GLU A N 1
ATOM 699 C CA . GLU A 1 91 ? 3.760 5.711 -3.512 1.00 77.81 91 GLU A CA 1
ATOM 700 C C . GLU A 1 91 ? 4.744 6.770 -4.018 1.00 77.81 91 GLU A C 1
ATOM 702 O O . GLU A 1 91 ? 5.450 6.514 -4.989 1.00 77.81 91 GLU A O 1
ATOM 707 N N . LEU A 1 92 ? 4.866 7.914 -3.336 1.00 81.19 92 LEU A N 1
ATOM 708 C CA . LEU A 1 92 ? 5.840 8.953 -3.679 1.00 81.19 92 LEU A CA 1
ATOM 709 C C . LEU A 1 92 ? 7.280 8.461 -3.525 1.00 81.19 92 LEU A C 1
ATOM 711 O O . LEU A 1 92 ? 8.119 8.748 -4.376 1.00 81.19 92 LEU A O 1
ATOM 715 N N . ILE A 1 93 ? 7.573 7.722 -2.451 1.00 82.88 93 ILE A N 1
ATOM 716 C CA . ILE A 1 93 ? 8.899 7.131 -2.235 1.00 82.88 93 ILE A CA 1
ATOM 717 C C . ILE A 1 93 ? 9.202 6.120 -3.342 1.00 82.88 93 ILE A C 1
ATOM 719 O O . ILE A 1 93 ? 10.271 6.191 -3.943 1.00 82.88 93 ILE A O 1
ATOM 723 N N . GLY A 1 94 ? 8.265 5.216 -3.647 1.00 80.75 94 GLY A N 1
ATOM 724 C CA . GLY A 1 94 ? 8.420 4.231 -4.721 1.00 80.75 94 GLY A CA 1
ATOM 725 C C . GLY A 1 94 ? 8.586 4.878 -6.099 1.00 80.75 94 GLY A C 1
ATOM 726 O O . GLY A 1 94 ? 9.462 4.480 -6.870 1.00 80.75 94 GLY A O 1
ATOM 727 N N . ALA A 1 95 ? 7.811 5.927 -6.386 1.00 82.50 95 ALA A N 1
ATOM 728 C CA . ALA A 1 95 ? 7.931 6.722 -7.604 1.00 82.50 95 ALA A CA 1
ATOM 729 C C . ALA A 1 95 ? 9.299 7.408 -7.687 1.00 82.50 95 ALA A C 1
ATOM 731 O O . ALA A 1 95 ? 9.983 7.285 -8.699 1.00 82.50 95 ALA A O 1
ATOM 732 N N . GLY A 1 96 ? 9.737 8.066 -6.610 1.00 81.88 96 GLY A N 1
ATOM 733 C CA . GLY A 1 96 ? 11.045 8.712 -6.530 1.00 81.88 96 GLY A CA 1
ATOM 734 C C . GLY A 1 96 ? 12.195 7.728 -6.742 1.00 81.88 96 GLY A C 1
ATOM 735 O O . GLY A 1 96 ? 13.107 8.011 -7.519 1.00 81.88 96 GLY A O 1
ATOM 736 N N . LEU A 1 97 ? 12.115 6.544 -6.124 1.00 84.25 97 LEU A N 1
ATOM 737 C CA . LEU A 1 97 ? 13.087 5.469 -6.322 1.00 84.25 97 LEU A CA 1
ATOM 738 C C . LEU A 1 97 ? 13.115 5.000 -7.782 1.00 84.25 97 LEU A C 1
ATOM 740 O O . LEU A 1 97 ? 14.193 4.861 -8.352 1.00 84.25 97 LEU A O 1
ATOM 744 N N . SER A 1 98 ? 11.941 4.815 -8.394 1.00 83.06 98 SER A N 1
ATOM 745 C CA . SER A 1 98 ? 11.801 4.379 -9.791 1.00 83.06 98 SER A CA 1
ATOM 746 C C . SER A 1 98 ? 12.333 5.417 -10.782 1.00 83.06 98 SER A C 1
ATOM 748 O O . SER A 1 98 ? 12.981 5.078 -11.767 1.00 83.06 98 SER A O 1
ATOM 750 N N . CYS A 1 99 ? 12.093 6.705 -10.532 1.00 86.56 99 CYS A N 1
ATOM 751 C CA . CYS A 1 99 ? 12.630 7.781 -11.363 1.00 86.56 99 CYS A CA 1
ATOM 752 C C . CYS A 1 99 ? 14.159 7.876 -11.238 1.00 86.56 99 CYS A C 1
ATOM 754 O O . CYS A 1 99 ? 14.852 8.079 -12.236 1.00 86.56 99 CYS A O 1
ATOM 756 N N . ALA A 1 100 ? 14.696 7.691 -10.028 1.00 85.12 100 ALA A N 1
ATOM 757 C CA . ALA A 1 100 ? 16.136 7.651 -9.802 1.00 85.12 100 ALA A CA 1
ATOM 758 C C . ALA A 1 100 ? 16.784 6.432 -10.480 1.00 85.12 100 ALA A C 1
ATOM 760 O O . ALA A 1 100 ? 17.792 6.583 -11.173 1.00 85.12 100 ALA A O 1
ATOM 761 N N . SER A 1 101 ? 16.191 5.241 -10.349 1.00 79.00 101 SER A N 1
ATOM 762 C CA . SER A 1 101 ? 16.692 4.026 -11.000 1.00 79.00 101 SER A CA 1
ATOM 763 C C . SER A 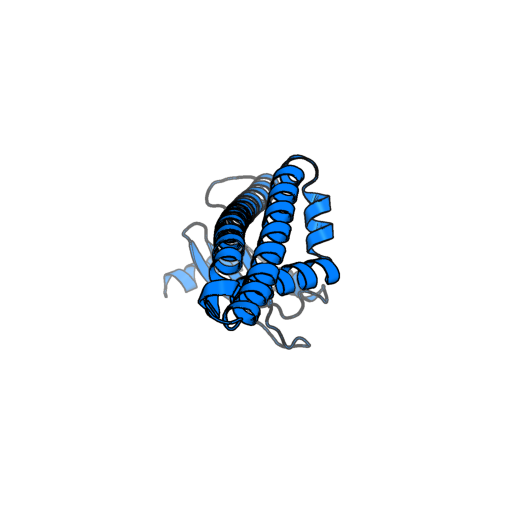1 101 ? 16.591 4.106 -12.523 1.00 79.00 101 SER A C 1
ATOM 765 O O . SER A 1 101 ? 17.512 3.670 -13.208 1.00 79.00 101 SER A O 1
ATOM 767 N N . ALA A 1 102 ? 15.547 4.737 -13.070 1.00 84.88 102 ALA A N 1
ATOM 768 C CA . ALA A 1 102 ? 15.435 5.008 -14.501 1.00 84.88 102 ALA A CA 1
ATOM 769 C C . ALA A 1 102 ? 16.584 5.893 -15.008 1.00 84.88 102 ALA A C 1
ATOM 771 O O . ALA A 1 102 ? 17.222 5.557 -16.007 1.00 84.88 102 ALA A O 1
ATOM 772 N N . ALA A 1 103 ? 16.883 6.996 -14.313 1.00 84.44 103 ALA A N 1
ATOM 773 C CA . ALA A 1 103 ? 17.966 7.903 -14.694 1.00 84.44 103 ALA A CA 1
ATOM 774 C C . ALA A 1 103 ? 19.337 7.204 -14.667 1.00 84.44 103 ALA A C 1
ATOM 776 O O . ALA A 1 103 ? 20.108 7.307 -15.624 1.00 84.44 103 ALA A O 1
ATOM 777 N N . LEU A 1 104 ? 19.617 6.449 -13.600 1.00 83.56 104 LEU A N 1
ATOM 778 C CA . LEU A 1 104 ? 20.850 5.669 -13.475 1.00 83.56 104 LEU A CA 1
ATOM 779 C C . LEU A 1 104 ? 20.931 4.560 -14.535 1.00 83.56 104 LEU A C 1
ATOM 781 O O . LEU A 1 104 ? 21.972 4.392 -15.166 1.00 83.56 104 LEU A O 1
ATOM 785 N N . GLY A 1 105 ? 19.830 3.853 -14.791 1.00 82.00 105 GLY A N 1
ATOM 786 C CA . GLY A 1 105 ? 19.755 2.803 -15.805 1.00 82.00 105 GLY A CA 1
ATOM 787 C C . GLY A 1 105 ? 20.056 3.325 -17.209 1.00 82.00 105 GLY A C 1
ATOM 788 O O . GLY A 1 105 ? 20.873 2.745 -17.921 1.00 82.00 105 GLY A O 1
ATOM 789 N N . TRP A 1 106 ? 19.483 4.468 -17.596 1.00 80.00 106 TRP A N 1
ATOM 790 C CA . TRP A 1 106 ? 19.786 5.092 -18.887 1.00 80.00 106 TRP A CA 1
ATOM 791 C C . TRP A 1 106 ? 21.236 5.573 -18.995 1.00 80.00 106 TRP A C 1
ATOM 793 O O . TRP A 1 106 ? 21.835 5.441 -20.063 1.00 80.00 106 TRP A O 1
ATOM 803 N N . MET A 1 107 ? 21.837 6.058 -17.903 1.00 82.38 107 MET A N 1
ATOM 804 C CA . MET A 1 107 ? 23.264 6.400 -17.880 1.00 82.38 107 MET A CA 1
ATOM 805 C C . MET A 1 107 ? 24.142 5.162 -18.142 1.00 82.38 107 MET A C 1
ATOM 807 O O . MET A 1 107 ? 25.068 5.227 -18.952 1.00 82.38 107 MET A O 1
ATOM 811 N N . VAL A 1 108 ? 23.817 4.021 -17.525 1.00 78.50 108 VAL A N 1
ATOM 812 C CA . VAL A 1 108 ? 24.518 2.743 -17.743 1.00 78.50 108 VAL A CA 1
ATOM 813 C C . VAL A 1 108 ? 24.326 2.231 -19.172 1.00 78.50 108 VAL A C 1
ATOM 815 O O . VAL A 1 108 ? 25.285 1.773 -19.793 1.00 78.50 108 VAL A O 1
ATOM 818 N N . VAL A 1 109 ? 23.123 2.342 -19.742 1.00 79.12 109 VAL A N 1
ATOM 819 C CA . VAL A 1 109 ? 22.854 1.953 -21.138 1.00 79.12 109 VAL A CA 1
ATOM 820 C C . VAL A 1 109 ? 23.696 2.786 -22.108 1.00 79.12 109 VAL A C 1
ATOM 822 O O . VAL A 1 109 ?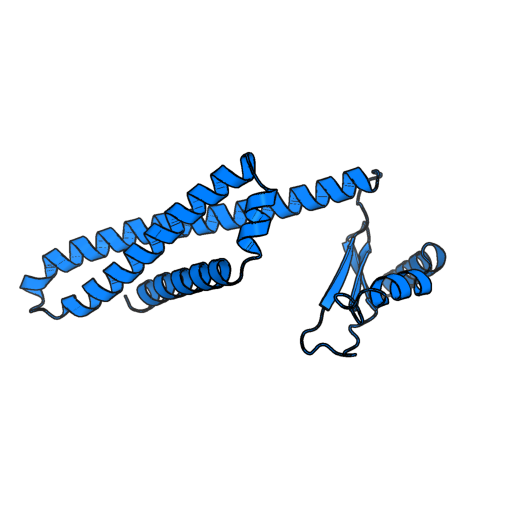 24.379 2.226 -22.960 1.00 79.12 109 VAL A O 1
ATOM 825 N N . VAL A 1 110 ? 23.721 4.112 -21.955 1.00 79.81 110 VAL A N 1
ATOM 826 C CA . VAL A 1 110 ? 24.522 4.994 -22.822 1.00 79.81 110 VAL A CA 1
ATOM 827 C C . VAL A 1 110 ? 26.021 4.714 -22.669 1.00 79.81 110 VAL A C 1
ATOM 829 O O . VAL A 1 110 ? 26.733 4.604 -23.669 1.00 79.81 110 VAL A O 1
ATOM 832 N N . GLY A 1 111 ? 26.502 4.538 -21.434 1.00 74.25 111 GLY A N 1
ATOM 833 C CA . GLY A 1 111 ? 27.906 4.219 -21.162 1.00 74.25 111 GLY A CA 1
ATOM 834 C C . GLY A 1 111 ? 28.331 2.856 -21.716 1.00 74.25 111 GLY A C 1
ATOM 835 O O . GLY A 1 111 ? 29.400 2.732 -22.312 1.00 74.25 111 GLY A O 1
ATOM 836 N N . SER A 1 112 ? 27.474 1.841 -21.581 1.00 67.62 112 SER A N 1
ATOM 837 C CA . SER A 1 112 ? 27.754 0.494 -22.086 1.00 67.62 112 SER A CA 1
ATOM 838 C C . SER A 1 112 ? 27.778 0.442 -23.611 1.00 67.62 112 SER A C 1
ATOM 840 O O . SER A 1 112 ? 28.669 -0.213 -24.144 1.00 67.62 112 SER A O 1
ATOM 842 N N . VAL A 1 113 ? 26.919 1.196 -24.314 1.00 67.31 113 VAL A N 1
ATOM 843 C CA . VAL A 1 113 ? 26.963 1.332 -25.786 1.00 67.31 113 VAL A CA 1
ATOM 844 C C . VAL A 1 113 ? 28.308 1.884 -26.272 1.00 67.31 113 VAL A C 1
ATOM 846 O O . VAL A 1 113 ? 28.867 1.377 -27.244 1.00 67.31 113 VAL A O 1
ATOM 849 N N . GLY A 1 114 ? 28.872 2.867 -25.565 1.00 63.97 114 GLY A N 1
ATOM 850 C CA . GLY A 1 114 ? 30.203 3.406 -25.868 1.00 63.97 114 GLY A CA 1
ATOM 851 C C . GLY A 1 114 ? 31.351 2.419 -25.615 1.00 63.97 114 GLY A C 1
ATOM 852 O O . GLY A 1 114 ? 32.401 2.527 -26.244 1.00 63.97 114 GLY A O 1
ATOM 853 N N . ALA A 1 115 ? 31.149 1.433 -24.736 1.00 62.09 115 ALA A N 1
ATOM 854 C CA . ALA A 1 115 ? 32.141 0.416 -24.395 1.00 62.09 115 ALA A CA 1
ATOM 855 C C . ALA A 1 115 ? 32.083 -0.842 -25.288 1.00 62.09 115 ALA A C 1
ATOM 857 O O . ALA A 1 115 ? 33.046 -1.609 -25.298 1.00 62.09 115 ALA A O 1
ATOM 858 N N . ILE A 1 116 ? 31.016 -1.040 -26.080 1.00 61.44 116 ILE A N 1
ATOM 859 C CA . ILE A 1 116 ? 30.840 -2.200 -26.985 1.00 61.44 116 ILE A CA 1
ATOM 860 C C . ILE A 1 116 ? 32.035 -2.435 -27.934 1.00 61.44 116 ILE A C 1
ATOM 862 O O . ILE A 1 116 ? 32.460 -3.590 -28.048 1.00 61.44 116 ILE A O 1
ATOM 866 N N . PRO A 1 117 ? 32.611 -1.412 -28.608 1.00 60.78 117 PRO A N 1
ATOM 867 C CA . PRO A 1 117 ? 33.741 -1.638 -29.509 1.00 60.78 117 PRO A CA 1
ATOM 868 C C . PRO A 1 117 ? 35.026 -2.030 -28.767 1.00 60.78 117 PRO A C 1
ATOM 870 O O . PRO A 1 117 ? 35.885 -2.688 -29.344 1.00 60.78 117 PRO A O 1
ATOM 873 N N . ILE A 1 118 ? 35.154 -1.653 -27.491 1.00 65.00 118 ILE A N 1
ATOM 874 C CA . ILE A 1 118 ? 36.335 -1.915 -26.655 1.00 65.00 118 ILE A CA 1
ATOM 875 C C . ILE A 1 118 ? 36.237 -3.303 -26.000 1.00 65.00 118 ILE A C 1
ATOM 877 O O . ILE A 1 118 ? 37.245 -3.985 -25.839 1.00 65.00 118 ILE A O 1
ATOM 881 N N . SER A 1 119 ? 35.023 -3.750 -25.658 1.00 65.50 119 SER A N 1
ATOM 882 C CA . SER A 1 119 ? 34.758 -5.025 -24.974 1.00 65.50 119 SER A CA 1
ATOM 883 C C . SER A 1 119 ? 34.521 -6.219 -25.911 1.00 65.50 119 SER A C 1
ATOM 885 O O . SER A 1 119 ? 34.215 -7.322 -25.446 1.00 65.50 119 SER A O 1
ATOM 887 N N . GLY A 1 120 ? 34.626 -6.021 -27.231 1.00 63.81 120 GLY A N 1
ATOM 888 C CA . GLY A 1 120 ? 34.457 -7.086 -28.224 1.00 63.81 120 GLY A CA 1
ATOM 889 C C . GLY A 1 120 ? 33.045 -7.684 -28.265 1.00 63.81 120 GLY A C 1
ATOM 890 O O . GLY A 1 120 ? 32.891 -8.863 -28.570 1.00 63.81 120 GLY A O 1
ATOM 891 N N . GLY A 1 121 ? 32.011 -6.905 -27.921 1.00 63.22 121 GLY A N 1
ATOM 892 C CA . GLY A 1 121 ? 30.609 -7.350 -27.956 1.00 63.22 121 GLY A CA 1
ATOM 893 C C . GLY A 1 121 ? 30.108 -8.076 -26.701 1.00 63.22 121 GLY A C 1
ATOM 894 O O . GLY A 1 121 ? 28.914 -8.355 -26.599 1.00 63.22 121 GLY A O 1
ATOM 895 N N . THR A 1 122 ? 30.964 -8.317 -25.702 1.00 62.84 122 THR A N 1
ATOM 896 C CA . THR A 1 122 ? 30.562 -8.943 -24.423 1.00 62.84 122 THR A CA 1
ATOM 897 C C . THR A 1 122 ? 29.567 -8.093 -23.621 1.00 62.84 122 THR A C 1
ATOM 899 O O . THR A 1 122 ? 28.768 -8.626 -22.854 1.00 62.84 122 THR A O 1
ATOM 902 N N . SER A 1 123 ? 29.533 -6.777 -23.856 1.00 62.09 123 SER A N 1
ATOM 903 C CA . SER A 1 123 ? 28.595 -5.848 -23.210 1.00 62.09 123 SER A CA 1
ATOM 904 C C . SER A 1 123 ? 27.153 -5.926 -23.736 1.00 62.09 123 SER A C 1
ATOM 906 O O . SER A 1 123 ? 26.266 -5.362 -23.106 1.00 62.09 123 SER A O 1
ATOM 908 N N . ALA A 1 124 ? 26.875 -6.633 -24.840 1.00 66.12 124 ALA A N 1
ATOM 909 C CA . ALA A 1 124 ? 25.546 -6.635 -25.465 1.00 66.12 124 ALA A CA 1
ATOM 910 C C . ALA A 1 124 ? 24.438 -7.220 -24.565 1.00 66.12 124 ALA A C 1
ATOM 912 O O . ALA A 1 124 ? 23.324 -6.696 -24.536 1.00 66.12 124 ALA A O 1
ATOM 913 N N . ALA A 1 125 ? 24.745 -8.267 -23.789 1.00 67.12 125 ALA A N 1
ATOM 914 C CA . ALA A 1 125 ? 23.795 -8.854 -22.841 1.00 67.12 125 ALA A CA 1
ATOM 915 C C . ALA A 1 125 ? 23.477 -7.893 -21.681 1.00 67.12 125 ALA A C 1
ATOM 917 O O . ALA A 1 125 ? 22.314 -7.722 -21.317 1.00 67.12 125 ALA A O 1
ATOM 918 N N . VAL A 1 126 ? 24.499 -7.209 -21.157 1.00 67.06 126 VAL A N 1
ATOM 919 C CA . VAL A 1 126 ? 24.362 -6.211 -20.084 1.00 67.06 126 VAL A CA 1
ATOM 920 C C . VAL A 1 126 ? 23.569 -4.998 -20.572 1.00 67.06 126 VAL A C 1
ATOM 922 O O . VAL A 1 126 ? 22.683 -4.520 -19.870 1.00 67.06 126 VAL A O 1
ATOM 925 N N . THR A 1 127 ? 23.806 -4.540 -21.804 1.00 71.38 127 THR A N 1
ATOM 926 C CA . THR A 1 127 ? 23.042 -3.443 -22.409 1.00 71.38 127 THR A CA 1
ATOM 927 C C . THR A 1 127 ? 21.569 -3.812 -22.601 1.00 71.38 127 THR A C 1
ATOM 929 O O . THR A 1 127 ? 20.706 -2.980 -22.335 1.00 71.38 127 THR A O 1
ATOM 932 N N . TYR A 1 128 ? 21.249 -5.049 -23.003 1.00 73.81 128 TYR A N 1
ATOM 933 C CA . TYR A 1 128 ? 19.857 -5.492 -23.166 1.00 73.81 128 TYR A CA 1
ATOM 934 C C . TYR A 1 128 ? 19.112 -5.583 -21.826 1.00 73.81 128 TYR A C 1
ATOM 936 O O . TYR A 1 128 ? 17.997 -5.069 -21.693 1.00 73.81 128 TYR A O 1
ATOM 944 N N . LEU A 1 129 ? 19.747 -6.181 -20.813 1.00 73.19 129 LEU A N 1
ATOM 945 C CA . LEU A 1 129 ? 19.186 -6.262 -19.463 1.00 73.19 129 LEU A CA 1
ATOM 946 C C . LEU A 1 129 ? 19.023 -4.865 -18.849 1.00 73.19 129 LEU A C 1
ATOM 948 O O . LEU A 1 129 ? 17.929 -4.522 -18.397 1.00 73.19 129 LEU A O 1
ATOM 952 N N . GLY A 1 130 ? 20.056 -4.023 -18.937 1.00 75.06 130 GLY A N 1
ATOM 953 C CA . GLY A 1 130 ? 20.027 -2.637 -18.470 1.00 75.06 130 GLY A CA 1
ATOM 954 C C . GLY A 1 130 ? 18.957 -1.795 -19.166 1.00 75.06 130 GLY A C 1
ATOM 955 O O . GLY A 1 130 ? 18.252 -1.034 -18.506 1.00 75.06 130 GLY A O 1
ATOM 956 N N . TYR A 1 131 ? 18.755 -1.982 -20.474 1.00 80.38 131 TYR A N 1
ATOM 957 C CA . TYR A 1 131 ? 17.692 -1.310 -21.224 1.00 80.38 131 TYR A CA 1
ATOM 958 C C . TYR A 1 131 ? 16.303 -1.706 -20.720 1.00 80.38 131 TYR A C 1
ATOM 960 O O . TYR A 1 131 ? 15.475 -0.836 -20.453 1.00 80.38 131 TYR A O 1
ATOM 968 N N . SER A 1 132 ? 16.047 -3.007 -20.550 1.00 78.81 132 SER A N 1
ATOM 969 C CA . SER A 1 132 ? 14.748 -3.493 -20.068 1.00 78.81 132 SER A CA 1
ATOM 970 C C . SER A 1 132 ? 14.421 -2.978 -18.661 1.00 78.81 132 SER A C 1
ATOM 972 O O . SER A 1 132 ? 13.296 -2.547 -18.403 1.00 78.81 132 SER A O 1
ATOM 974 N N . ALA A 1 133 ? 15.424 -2.926 -17.784 1.00 76.12 133 ALA A N 1
ATOM 975 C CA . ALA A 1 133 ? 15.295 -2.427 -16.423 1.00 76.12 133 ALA A CA 1
ATOM 976 C C . ALA A 1 133 ? 15.088 -0.905 -16.375 1.00 76.12 133 ALA A C 1
ATOM 978 O O . ALA A 1 133 ? 14.230 -0.417 -15.634 1.00 76.12 133 ALA A O 1
ATOM 979 N N . ALA A 1 134 ? 15.823 -0.151 -17.200 1.00 82.50 134 ALA A N 1
ATOM 980 C CA . ALA A 1 134 ? 15.664 1.295 -17.331 1.00 82.50 134 ALA A CA 1
ATOM 981 C C . ALA A 1 134 ? 14.280 1.656 -17.894 1.00 82.50 134 ALA A C 1
ATOM 983 O O . ALA A 1 134 ? 13.608 2.552 -17.375 1.00 82.50 134 ALA A O 1
ATOM 984 N N . ALA A 1 135 ? 13.816 0.927 -18.912 1.00 85.00 135 ALA A N 1
ATOM 985 C CA . ALA A 1 135 ? 12.490 1.102 -19.492 1.00 85.00 135 ALA A CA 1
ATOM 986 C C . ALA A 1 135 ? 11.378 0.782 -18.480 1.00 85.00 135 ALA A C 1
ATOM 988 O O . ALA A 1 135 ? 10.472 1.597 -18.305 1.00 85.00 135 ALA A O 1
ATOM 989 N N . ALA A 1 136 ? 11.472 -0.344 -17.763 1.00 82.88 136 ALA A N 1
ATOM 990 C CA . ALA A 1 136 ? 10.517 -0.700 -16.713 1.00 82.88 136 ALA A CA 1
ATOM 991 C C . ALA A 1 136 ? 10.445 0.390 -15.632 1.00 82.88 136 ALA A C 1
ATOM 993 O O . ALA A 1 136 ? 9.368 0.923 -15.369 1.00 82.88 136 ALA A O 1
ATOM 994 N N . SER A 1 137 ? 11.598 0.811 -15.105 1.00 82.75 137 SER A N 1
ATOM 995 C CA . SER A 1 137 ? 11.696 1.871 -14.091 1.00 82.75 137 SER A CA 1
ATOM 996 C C . SER A 1 137 ? 11.128 3.211 -14.580 1.00 82.75 137 SER A C 1
ATOM 998 O O . SER A 1 137 ? 10.470 3.927 -13.827 1.00 82.75 137 SER A O 1
ATOM 1000 N N . THR A 1 138 ? 11.305 3.536 -15.867 1.00 84.44 138 THR A N 1
ATOM 1001 C CA . THR A 1 138 ? 10.724 4.740 -16.487 1.00 84.44 138 THR A CA 1
ATOM 1002 C C . THR A 1 138 ? 9.198 4.672 -16.502 1.00 84.44 138 THR A C 1
ATOM 1004 O O . THR A 1 138 ? 8.528 5.641 -16.139 1.00 84.44 138 THR A O 1
ATOM 1007 N N . VAL A 1 139 ? 8.626 3.525 -16.879 1.00 87.81 139 VAL A N 1
ATOM 1008 C CA . VAL A 1 139 ? 7.168 3.338 -16.860 1.00 87.81 139 VAL A CA 1
ATOM 1009 C C . VAL A 1 139 ? 6.636 3.453 -15.430 1.00 87.81 139 VAL A C 1
ATOM 1011 O O . VAL A 1 139 ? 5.645 4.144 -15.202 1.00 87.81 139 VAL A O 1
ATOM 1014 N N . GLN A 1 140 ? 7.316 2.855 -14.452 1.00 83.88 140 GLN A N 1
ATOM 1015 C CA . GLN A 1 140 ? 6.926 2.934 -13.041 1.00 83.88 140 GLN A CA 1
ATOM 1016 C C . GLN A 1 140 ? 7.011 4.353 -12.476 1.00 83.88 140 GLN A C 1
ATOM 1018 O O . GLN A 1 140 ? 6.106 4.775 -11.758 1.00 83.88 140 GLN A O 1
ATOM 1023 N N . CYS A 1 141 ? 8.040 5.112 -12.857 1.00 87.44 141 CYS A N 1
ATOM 1024 C CA . CYS A 1 141 ? 8.172 6.530 -12.535 1.00 87.44 141 CYS A CA 1
ATOM 1025 C C . CYS A 1 141 ? 6.957 7.329 -13.040 1.00 87.44 141 CYS A C 1
ATOM 1027 O O . CYS A 1 141 ? 6.309 8.038 -12.268 1.00 87.44 141 CYS A O 1
ATOM 1029 N N . MET A 1 142 ? 6.582 7.155 -14.311 1.00 86.56 142 MET A N 1
ATOM 1030 C CA . MET A 1 142 ? 5.435 7.853 -14.905 1.00 86.56 142 MET A CA 1
ATOM 1031 C C . MET A 1 142 ? 4.105 7.456 -14.256 1.00 86.56 142 MET A C 1
ATOM 1033 O O . MET A 1 142 ? 3.271 8.320 -13.980 1.00 86.56 142 MET A O 1
ATOM 1037 N N . VAL A 1 143 ? 3.914 6.165 -13.964 1.00 86.25 143 VAL A N 1
ATOM 1038 C CA . VAL A 1 143 ? 2.732 5.672 -13.241 1.00 86.25 143 VAL A CA 1
ATOM 1039 C C . VAL A 1 143 ? 2.664 6.291 -11.843 1.00 86.25 143 VAL A C 1
ATOM 1041 O O . VAL A 1 143 ? 1.613 6.796 -11.455 1.00 86.25 143 VAL A O 1
ATOM 1044 N N . GLY A 1 144 ? 3.776 6.325 -11.107 1.00 83.56 144 GLY A N 1
ATOM 1045 C CA . GLY A 1 144 ? 3.848 6.923 -9.774 1.00 83.56 144 GLY A CA 1
ATOM 1046 C C . GLY A 1 144 ? 3.520 8.421 -9.759 1.00 83.56 144 GLY A C 1
ATOM 1047 O O . GLY A 1 144 ? 2.747 8.875 -8.912 1.00 83.56 144 GLY A O 1
ATOM 1048 N N . ILE A 1 145 ? 4.028 9.181 -10.736 1.00 84.19 145 ILE A N 1
ATOM 1049 C CA . ILE A 1 145 ? 3.698 10.606 -10.917 1.00 84.19 145 ILE A CA 1
ATOM 1050 C C . ILE A 1 145 ? 2.202 10.781 -11.208 1.00 84.19 145 ILE A C 1
ATOM 1052 O O . ILE A 1 145 ? 1.536 11.599 -10.570 1.00 84.19 145 ILE A O 1
ATOM 1056 N N . GLY A 1 146 ? 1.659 9.992 -12.141 1.00 83.75 146 GLY A N 1
ATOM 1057 C CA . GLY A 1 146 ? 0.249 10.057 -12.523 1.00 83.75 146 GLY A CA 1
ATOM 1058 C C . GLY A 1 146 ? -0.694 9.779 -11.352 1.00 83.75 146 GLY A C 1
ATOM 1059 O O . GLY A 1 146 ? -1.655 10.519 -11.145 1.00 83.75 146 GLY A O 1
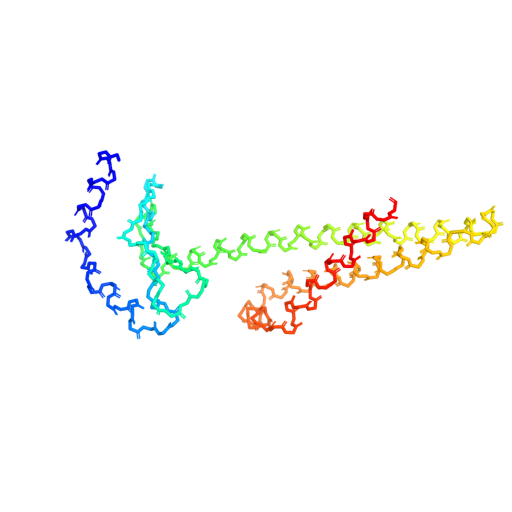ATOM 1060 N N . ARG A 1 147 ? -0.390 8.760 -10.541 1.00 81.81 147 ARG A N 1
ATOM 1061 C CA . ARG A 1 147 ? -1.164 8.414 -9.338 1.00 81.81 147 ARG A CA 1
ATOM 1062 C C . ARG A 1 147 ? -1.098 9.496 -8.269 1.00 81.81 147 ARG A C 1
ATOM 1064 O O . ARG A 1 147 ? -2.136 9.892 -7.749 1.00 81.81 147 ARG A O 1
ATOM 1071 N N . SER A 1 148 ? 0.101 10.018 -8.003 1.00 81.88 148 SER A N 1
ATOM 1072 C CA . SER A 1 148 ? 0.306 11.090 -7.022 1.00 81.88 148 SER A CA 1
ATOM 1073 C C . SER A 1 148 ? -0.515 12.335 -7.371 1.00 81.88 148 SER A C 1
ATOM 1075 O O . SER A 1 148 ? -1.106 12.955 -6.492 1.00 81.88 148 SER A O 1
ATOM 1077 N N . GLY A 1 149 ? -0.597 12.679 -8.663 1.00 79.44 149 GLY A N 1
ATOM 1078 C CA . GLY A 1 149 ? -1.454 13.762 -9.145 1.00 79.44 149 GLY A CA 1
ATOM 1079 C C . GLY A 1 149 ? -2.944 13.428 -9.053 1.00 79.44 149 GLY A C 1
ATOM 1080 O O . GLY A 1 149 ? -3.732 14.245 -8.581 1.00 79.44 149 GLY A O 1
ATOM 1081 N N . ALA A 1 150 ? -3.343 12.226 -9.471 1.00 82.31 150 ALA A N 1
ATOM 1082 C CA . ALA A 1 150 ? -4.744 11.817 -9.489 1.00 82.31 150 ALA A CA 1
ATOM 1083 C C . ALA A 1 150 ? -5.352 11.630 -8.083 1.00 82.31 150 ALA A C 1
ATOM 1085 O O . ALA A 1 150 ? -6.558 11.832 -7.938 1.00 82.31 150 ALA A O 1
ATOM 1086 N N . GLU A 1 151 ? -4.560 11.341 -7.042 1.00 80.75 151 GLU A N 1
ATOM 1087 C CA . GLU A 1 151 ? -5.050 11.214 -5.655 1.00 80.75 151 GLU A CA 1
ATOM 1088 C C . GLU A 1 151 ? -5.692 12.521 -5.154 1.00 80.75 151 GLU A C 1
ATOM 1090 O O . GLU A 1 151 ? -6.651 12.491 -4.384 1.00 80.75 151 GLU A O 1
ATOM 1095 N N . GLY A 1 152 ? -5.230 13.677 -5.649 1.00 75.38 152 GLY A N 1
ATOM 1096 C CA . GLY A 1 152 ? -5.792 14.987 -5.309 1.00 75.38 152 GLY A CA 1
ATOM 1097 C C . GLY A 1 152 ? -7.123 15.323 -5.995 1.00 75.38 152 GLY A C 1
ATOM 1098 O O . GLY A 1 152 ? -7.872 16.151 -5.480 1.00 75.38 152 GLY A O 1
ATOM 1099 N N . PHE A 1 153 ? -7.440 14.692 -7.133 1.00 78.00 153 PHE A N 1
ATOM 1100 C CA . PHE A 1 153 ? -8.615 15.033 -7.954 1.00 78.00 153 PHE A CA 1
ATOM 1101 C C . PHE A 1 153 ? -9.671 13.922 -8.013 1.00 78.00 153 PHE A C 1
ATOM 1103 O O . PHE A 1 153 ? -10.865 14.214 -8.050 1.00 78.00 153 PHE A O 1
ATOM 1110 N N . ALA A 1 154 ? -9.250 12.655 -8.043 1.00 82.88 154 ALA A N 1
ATOM 1111 C CA . ALA A 1 154 ? -10.126 11.498 -8.225 1.00 82.88 154 ALA A CA 1
ATOM 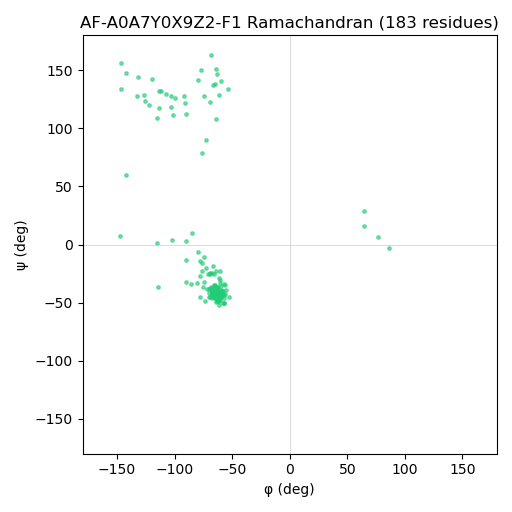1112 C C . ALA A 1 154 ? -9.695 10.281 -7.368 1.00 82.88 154 ALA A C 1
ATOM 1114 O O . ALA A 1 154 ? -9.444 9.197 -7.906 1.00 82.88 154 ALA A O 1
ATOM 1115 N N . PRO A 1 155 ? -9.661 10.425 -6.030 1.00 79.31 155 PRO A N 1
ATOM 1116 C CA . PRO A 1 155 ? -9.187 9.390 -5.107 1.00 79.31 155 PRO A CA 1
ATOM 1117 C C . PRO A 1 155 ? -9.984 8.075 -5.155 1.00 79.31 155 PRO A C 1
ATOM 1119 O O . PRO A 1 155 ? -9.423 7.005 -4.932 1.00 79.31 155 PRO A O 1
ATOM 1122 N N . ASP A 1 156 ? -11.294 8.119 -5.416 1.00 81.75 156 ASP A N 1
ATOM 1123 C CA . ASP A 1 156 ? -12.130 6.907 -5.470 1.00 81.75 156 ASP A CA 1
ATOM 1124 C C . ASP A 1 156 ? -11.955 6.130 -6.788 1.00 81.75 156 ASP A C 1
ATOM 1126 O O . ASP A 1 156 ? -12.089 4.908 -6.815 1.00 81.75 156 ASP A O 1
ATOM 1130 N N . LYS A 1 157 ? -11.593 6.814 -7.883 1.00 81.12 157 LYS A N 1
ATOM 1131 C CA . LYS A 1 157 ? -11.291 6.160 -9.168 1.00 81.12 157 LYS A CA 1
ATOM 1132 C C . LYS A 1 157 ? -9.941 5.451 -9.153 1.00 81.12 157 LYS A C 1
ATOM 1134 O O . LYS A 1 157 ? -9.797 4.406 -9.781 1.00 81.12 157 LYS A O 1
ATOM 1139 N N . LEU A 1 158 ? -8.984 5.992 -8.406 1.00 82.75 158 LEU A N 1
ATOM 1140 C CA . LEU A 1 158 ? -7.712 5.334 -8.119 1.00 82.75 158 LEU A CA 1
ATOM 1141 C C . LEU A 1 158 ? -7.895 4.039 -7.328 1.00 82.75 158 LEU A C 1
ATOM 1143 O O . LEU A 1 158 ? -7.323 3.023 -7.709 1.00 82.75 158 LEU A O 1
ATOM 1147 N N . ASP A 1 159 ? -8.727 4.047 -6.284 1.00 82.44 159 ASP A N 1
ATOM 1148 C CA . ASP A 1 159 ? -9.013 2.829 -5.513 1.00 82.44 159 ASP A CA 1
ATOM 1149 C C . ASP A 1 159 ? -9.713 1.756 -6.368 1.00 82.44 159 ASP A C 1
ATOM 1151 O O . ASP A 1 159 ? -9.401 0.570 -6.254 1.00 82.44 159 ASP A O 1
ATOM 1155 N N . GLU A 1 160 ? -10.620 2.161 -7.264 1.00 84.06 160 GLU A N 1
ATOM 1156 C CA . GLU A 1 160 ? -11.265 1.254 -8.223 1.00 84.06 160 GLU A CA 1
ATOM 1157 C C . GLU A 1 160 ? -10.245 0.634 -9.190 1.00 84.06 160 GLU A C 1
ATOM 1159 O O . GLU A 1 160 ? -10.287 -0.571 -9.438 1.00 84.06 160 GLU A O 1
ATOM 1164 N N . LEU A 1 161 ? -9.288 1.424 -9.684 1.00 83.88 161 LEU A N 1
ATOM 1165 C CA . LEU A 1 161 ? -8.212 0.942 -10.550 1.00 83.88 161 LEU A CA 1
ATOM 1166 C C . LEU A 1 161 ? -7.244 0.002 -9.809 1.00 83.88 161 LEU A C 1
ATOM 1168 O O . LEU A 1 161 ? -6.880 -1.044 -10.341 1.00 83.88 161 LEU A O 1
ATOM 1172 N N . ASP A 1 162 ? -6.881 0.327 -8.568 1.00 83.12 162 ASP A N 1
ATOM 1173 C CA . ASP A 1 162 ? -6.016 -0.499 -7.713 1.00 83.12 162 ASP A CA 1
ATOM 1174 C C . ASP A 1 162 ? -6.637 -1.838 -7.319 1.00 83.12 162 ASP A C 1
ATOM 1176 O O . ASP A 1 162 ? -5.918 -2.793 -7.011 1.00 83.12 162 ASP A O 1
ATOM 1180 N N . SER A 1 163 ? -7.966 -1.917 -7.304 1.00 84.56 163 SER A N 1
ATOM 1181 C CA . SER A 1 163 ? -8.682 -3.163 -7.045 1.00 84.56 163 SER A CA 1
ATOM 1182 C C . SER A 1 163 ? -8.588 -4.140 -8.226 1.00 84.56 163 SER A C 1
ATOM 1184 O O . SER A 1 163 ? -8.749 -5.349 -8.052 1.00 84.56 163 SER A O 1
ATOM 1186 N N . GLN A 1 164 ? -8.279 -3.647 -9.431 1.00 86.94 164 GLN A N 1
ATOM 1187 C CA . GLN A 1 164 ? -8.237 -4.470 -10.633 1.00 86.94 164 GLN A CA 1
ATOM 1188 C C . GLN A 1 164 ? -6.993 -5.366 -10.682 1.00 86.94 164 GLN A C 1
ATOM 1190 O O . GLN A 1 164 ? -5.848 -4.911 -10.628 1.00 86.94 164 GLN A O 1
ATOM 1195 N N . ALA A 1 165 ? -7.217 -6.665 -10.889 1.00 82.75 165 ALA A N 1
ATOM 1196 C CA . ALA A 1 165 ? -6.150 -7.665 -10.917 1.00 82.75 165 ALA A CA 1
ATOM 1197 C C . ALA A 1 165 ? -5.135 -7.442 -12.053 1.00 82.75 165 ALA A C 1
ATOM 1199 O O . ALA A 1 165 ? -3.940 -7.663 -11.858 1.00 82.75 165 ALA A O 1
ATOM 1200 N N . TRP A 1 166 ? -5.586 -6.982 -13.227 1.00 85.44 166 TRP A N 1
ATOM 1201 C CA . TRP A 1 166 ? -4.698 -6.716 -14.366 1.00 85.44 166 TRP A CA 1
ATOM 1202 C C . TRP A 1 166 ? -3.678 -5.623 -14.039 1.00 85.44 166 TRP A C 1
ATOM 1204 O O . TRP A 1 166 ? -2.507 -5.736 -14.398 1.00 85.44 166 TRP A O 1
ATOM 1214 N N . TYR A 1 167 ? -4.112 -4.597 -13.310 1.00 83.56 167 TYR A N 1
ATOM 1215 C CA . TYR A 1 167 ? -3.287 -3.457 -12.960 1.00 83.56 167 TYR A CA 1
ATOM 1216 C C . TYR A 1 167 ? -2.262 -3.851 -11.890 1.00 83.56 167 TYR A C 1
ATOM 1218 O O . TYR A 1 167 ? -1.062 -3.686 -12.097 1.00 83.56 167 TYR A O 1
ATOM 1226 N N . GLN A 1 168 ? -2.712 -4.520 -10.823 1.00 84.44 168 GLN A N 1
ATOM 1227 C CA . GLN A 1 168 ? -1.836 -5.052 -9.773 1.00 84.44 168 GLN A CA 1
ATOM 1228 C C . GLN A 1 168 ? -0.769 -6.012 -10.312 1.00 84.44 168 GLN A C 1
ATOM 1230 O O . GLN A 1 168 ? 0.397 -5.938 -9.925 1.00 84.44 168 GLN A O 1
ATOM 1235 N N . ASN A 1 169 ? -1.147 -6.920 -11.215 1.00 85.62 169 ASN A N 1
ATOM 1236 C CA . ASN A 1 169 ? -0.204 -7.872 -11.800 1.00 85.62 169 ASN A CA 1
ATOM 1237 C C . ASN A 1 169 ? 0.809 -7.181 -12.716 1.00 85.62 169 ASN A C 1
ATOM 1239 O O . ASN A 1 169 ? 1.985 -7.536 -12.691 1.00 85.62 169 ASN A O 1
ATOM 1243 N N . THR A 1 170 ? 0.372 -6.177 -13.477 1.00 84.25 170 THR A N 1
ATOM 1244 C CA . THR A 1 170 ? 1.262 -5.391 -14.339 1.00 84.25 170 THR A CA 1
ATOM 1245 C C . THR A 1 170 ? 2.281 -4.620 -13.503 1.00 84.25 170 THR A C 1
ATOM 1247 O O . THR A 1 170 ? 3.478 -4.741 -13.747 1.00 84.25 170 THR A O 1
ATOM 1250 N N . SER A 1 171 ? 1.847 -3.901 -12.463 1.00 83.62 171 SER A N 1
ATOM 1251 C CA . SER A 1 171 ? 2.756 -3.162 -11.576 1.00 83.62 171 SER A CA 1
ATOM 1252 C C . SER A 1 171 ? 3.779 -4.074 -10.894 1.00 83.62 171 SER A C 1
ATOM 1254 O O . SER A 1 171 ? 4.962 -3.749 -10.884 1.00 83.62 171 SER A O 1
ATOM 1256 N N . LYS A 1 172 ? 3.355 -5.250 -10.408 1.00 84.06 172 LYS A N 1
ATOM 1257 C CA . LYS A 1 172 ? 4.262 -6.249 -9.816 1.00 84.06 172 LYS A CA 1
ATOM 1258 C C . LYS A 1 172 ? 5.281 -6.794 -10.813 1.00 84.06 172 LYS A C 1
ATOM 1260 O O . LYS A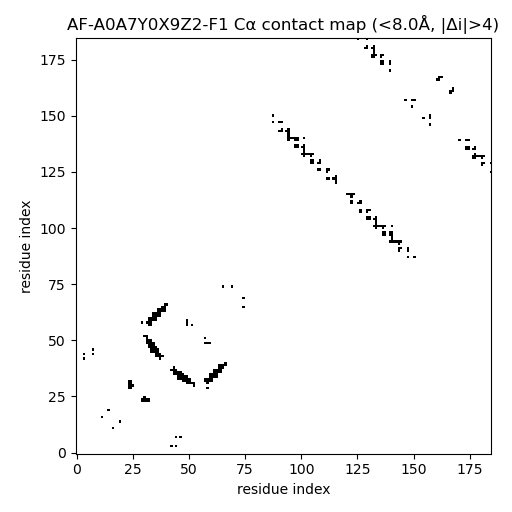 1 172 ? 6.436 -7.002 -10.454 1.00 84.06 172 LYS A O 1
ATOM 1265 N N . ALA A 1 173 ? 4.857 -7.051 -12.050 1.00 82.62 173 ALA A N 1
ATOM 1266 C CA . ALA A 1 173 ? 5.755 -7.527 -13.095 1.00 82.62 173 ALA A CA 1
ATOM 1267 C C . ALA A 1 173 ? 6.820 -6.473 -13.428 1.00 82.62 173 ALA A C 1
ATOM 1269 O O . ALA A 1 173 ? 7.996 -6.811 -13.537 1.00 82.62 173 ALA A O 1
ATOM 1270 N N . LEU A 1 174 ? 6.427 -5.200 -13.530 1.00 79.19 174 LEU A N 1
ATOM 1271 C CA . LEU A 1 174 ? 7.364 -4.100 -13.754 1.00 79.19 174 LEU A CA 1
ATOM 1272 C C . LEU A 1 174 ? 8.356 -3.943 -12.591 1.00 79.19 174 LEU A C 1
ATOM 1274 O O . LEU A 1 174 ? 9.547 -3.791 -12.855 1.00 79.19 174 LEU A O 1
ATOM 1278 N N . ASP A 1 175 ? 7.895 -4.066 -11.341 1.00 8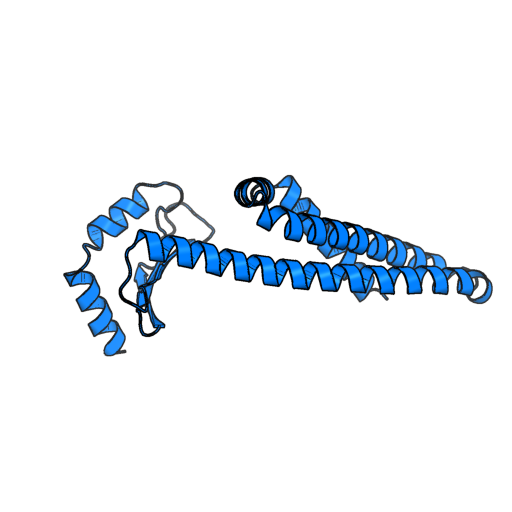0.94 175 ASP A N 1
ATOM 1279 C CA . ASP A 1 175 ? 8.764 -4.021 -10.151 1.00 80.94 175 ASP A CA 1
ATOM 1280 C C . ASP A 1 175 ? 9.803 -5.135 -10.202 1.00 80.94 175 ASP A C 1
ATOM 1282 O O . ASP A 1 175 ? 10.990 -4.907 -9.981 1.00 80.94 175 ASP A O 1
ATOM 1286 N N . TYR A 1 176 ? 9.366 -6.346 -10.545 1.00 80.75 176 TYR A N 1
ATOM 1287 C CA . TYR A 1 176 ? 10.260 -7.487 -10.667 1.00 80.75 176 TYR A CA 1
ATOM 1288 C C . TYR A 1 176 ? 11.317 -7.276 -11.760 1.00 80.75 176 TYR A C 1
ATOM 1290 O O . TYR A 1 176 ? 12.497 -7.524 -11.525 1.00 80.75 176 TYR A O 1
ATOM 1298 N N . ILE A 1 177 ? 10.917 -6.778 -12.935 1.00 77.00 177 ILE A N 1
ATOM 1299 C CA . ILE A 1 177 ? 11.837 -6.500 -14.050 1.00 77.00 177 ILE A CA 1
ATOM 1300 C C . ILE A 1 177 ? 12.854 -5.417 -13.664 1.00 77.00 177 ILE A C 1
ATOM 1302 O O . ILE A 1 177 ? 14.043 -5.567 -13.948 1.00 77.00 177 ILE A O 1
ATOM 1306 N N . SER A 1 178 ? 12.411 -4.356 -12.982 1.00 67.62 178 SER A N 1
ATOM 1307 C CA . SER A 1 178 ? 13.299 -3.310 -12.464 1.00 67.62 178 SER A CA 1
ATOM 1308 C C . SER A 1 178 ? 14.315 -3.883 -11.466 1.00 67.62 178 SER A C 1
ATOM 1310 O O . SER A 1 178 ? 15.518 -3.647 -11.599 1.00 67.62 178 SER A O 1
ATOM 1312 N N . LEU A 1 179 ? 13.863 -4.719 -10.523 1.00 69.62 179 LEU A N 1
ATOM 1313 C CA . LEU A 1 179 ? 14.714 -5.298 -9.479 1.00 69.62 179 LEU A CA 1
ATOM 1314 C C . LEU A 1 179 ? 15.755 -6.284 -10.030 1.00 69.62 179 LEU A C 1
ATOM 1316 O O . LEU A 1 179 ? 16.915 -6.262 -9.617 1.00 69.62 179 LEU A O 1
ATOM 1320 N N . VAL A 1 180 ? 15.352 -7.148 -10.966 1.00 71.38 180 VAL A N 1
ATOM 1321 C CA . VAL A 1 180 ? 16.244 -8.143 -11.585 1.00 71.38 180 VAL A CA 1
ATOM 1322 C C . VAL A 1 180 ? 17.343 -7.465 -12.401 1.00 71.38 180 VAL A C 1
ATOM 1324 O O . VAL A 1 180 ? 18.481 -7.926 -12.383 1.00 71.38 180 VAL A O 1
ATOM 1327 N N . GLY A 1 181 ? 17.043 -6.340 -13.053 1.00 57.78 181 GLY A N 1
ATOM 1328 C CA . GLY A 1 181 ? 18.058 -5.547 -13.743 1.00 57.78 181 GLY A CA 1
ATOM 1329 C C . GLY A 1 181 ? 19.127 -4.971 -12.816 1.00 57.78 181 GLY A C 1
ATOM 1330 O O . GLY A 1 181 ? 20.305 -4.971 -13.166 1.00 57.78 181 GLY A O 1
ATOM 1331 N N . VAL A 1 182 ? 18.735 -4.531 -11.616 1.00 54.56 182 VAL A N 1
ATOM 1332 C CA . VAL A 1 182 ? 19.665 -4.001 -10.603 1.00 54.56 182 VAL A CA 1
ATOM 1333 C C . VAL A 1 182 ? 20.519 -5.112 -9.982 1.00 54.56 182 VAL A C 1
ATOM 1335 O O . VAL A 1 182 ? 21.700 -4.900 -9.740 1.00 54.56 182 VAL A O 1
ATOM 1338 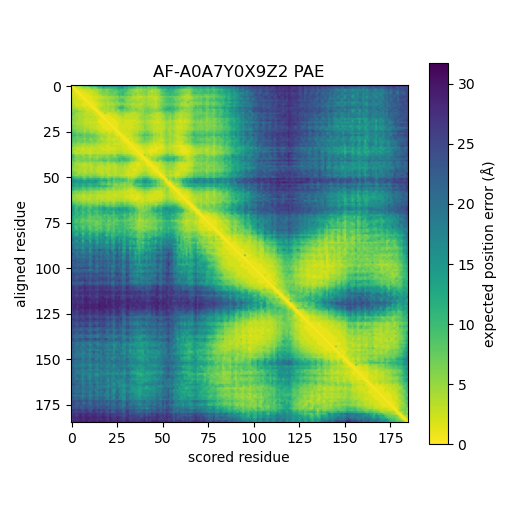N N . GLY A 1 183 ? 19.953 -6.300 -9.742 1.00 51.84 183 GLY A N 1
ATOM 1339 C CA . GLY A 1 183 ? 20.673 -7.428 -9.131 1.00 51.84 183 GLY A CA 1
ATOM 1340 C C . GLY A 1 183 ? 21.615 -8.197 -10.068 1.00 51.84 183 GLY A C 1
ATOM 1341 O O . GLY A 1 183 ? 22.424 -8.988 -9.588 1.00 51.84 183 GLY A O 1
ATOM 1342 N N . ALA A 1 184 ? 21.502 -7.994 -11.383 1.00 46.19 184 ALA A N 1
ATOM 1343 C CA . ALA A 1 184 ? 22.329 -8.643 -12.403 1.00 46.19 184 ALA A CA 1
ATOM 1344 C C . ALA A 1 184 ? 23.445 -7.739 -12.976 1.00 46.19 184 ALA A C 1
ATOM 1346 O O . ALA A 1 184 ? 24.124 -8.160 -13.915 1.00 46.19 184 ALA A O 1
ATOM 1347 N N . SER A 1 185 ? 23.599 -6.514 -12.447 1.00 39.31 185 SER A N 1
ATOM 1348 C CA . SER A 1 185 ? 24.604 -5.515 -12.856 1.00 39.31 185 SER A CA 1
ATOM 1349 C C . SER A 1 185 ? 25.848 -5.532 -11.971 1.00 39.31 185 SER A C 1
ATOM 1351 O O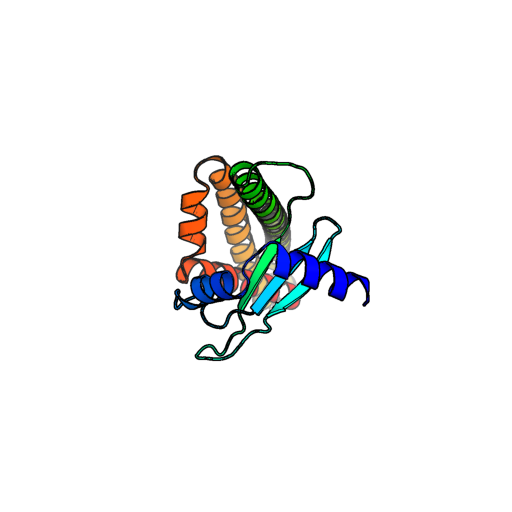 . SER A 1 185 ? 25.694 -5.731 -10.746 1.00 39.31 185 SER A O 1
#

Sequence (185 aa):
SIKEQQLRSRIEQTVNLKQLFKVIDSRPETSGAGVIYIAGDSTIISLRKFNSSCRVNPISIILKEPTSPMSADSYAKKLKSSNRESKLASELIGAGLSCASAALGWMVVVGSVGAIPISGGTSAAVTYLGYSAAAASTVQCMVGIGRSGAEGFAPDKLDELDSQAWYQNTSKALDYISLVGVGAS

Mean predicted aligned error: 12.81 Å

Solvent-accessible surface area (backbone atoms only — not comparable to full-atom values): 10014 Å² total; per-residue (Å²): 106,75,68,57,54,54,52,48,52,52,44,61,74,75,40,64,58,70,61,53,49,50,60,40,48,71,36,86,91,42,43,41,40,13,33,34,38,29,43,57,88,66,52,73,45,76,81,37,74,59,44,77,80,88,51,92,71,87,46,72,47,79,47,73,50,71,79,58,99,68,55,69,67,61,48,52,51,50,52,55,47,54,51,47,53,51,49,50,51,52,44,51,51,52,16,52,52,21,43,51,48,16,55,52,25,48,52,50,30,56,53,41,63,72,40,27,84,78,55,75,54,68,43,54,64,56,35,52,43,28,43,54,15,14,51,32,16,42,53,46,19,52,51,30,53,53,49,65,58,38,54,80,78,44,50,70,61,51,54,57,50,64,67,33,66,71,51,50,52,49,55,52,51,36,52,51,48,28,51,52,30,62,74,74,106

Radius of gyration: 24.29 Å; Cα contacts (8 Å, |Δi|>4): 178; chains: 1; bounding box: 60×37×64 Å